Protein AF-A0A3R9FEQ8-F1 (afdb_monomer_lite)

pLDDT: mean 72.74, std 15.46, range [42.47, 96.69]

InterPro domains:
  IPR008160 Collagen triple helix repeat [PF01391] (125-167)

Foldseek 3Di:
DDPDDPPPPDDVPPDDDPPVVVVVVVVVVVVVVVVVVVVVVVVVVVCVVCVVVVVVVVVVVVVVVVVVCVVCVVVVHHPPPPDFPAFDAFAAFAAWAAFAAWAAWAAWAAWDFDDDDDDPVRGDTGHTGGIGGTGGTDGTDHTDGTDGTDGGDDTDDDDDDDDDDDDKDFPDWAWDADPVRFIWIWTQIPVRDIDTDPDGPDCVRPDPDDDDDDDDDDDDDDDDDDDDDDD

Sequence (231 aa):
MTGEIERGIVKPAAKEAREPRTQWLVYLGVTLVLGGLVWLAVIAFSQSGEIAALREDSRDGQGAIAQLAEQVRQLGGTPVVQPAPAGATGATGATGVPGLPGRDGKDGAPGQTPPCLTTPQQCVGADGKPGQNGTPGTPGTAGTPGVAGTPGKDGAPGTPGSDGKDGVSVTRQYFDRDDAGACHTYNDFSDGRTRVDQGAAGDAACPPSSPPPTETTPAVLPSALTNRRRE

Secondary structure (DSSP, 8-state):
----SSSSS---TTS----HHHHHHHHHHHHHHHHHHHHHHHHHHHHTTSTTHHHHHHHHHHHHHHHHHHHHHHTT--------PPPPPPPPPPPPPPPPPPPPPPPPBPPBPPP--S-GGG--PBPPBPPPPPPPPPPPPPPPPPPPPPPPPPPPPPPPPPPPPPPPPEEEEEEEE-TTS-EEEEEEETTS-EEEEEEE--TTTS---PPPPPP-PPPPPPPPP------

Organism: NCBI:txid2267691

Radius of gyration: 59.36 Å; chains: 1; bounding box: 162×48×191 Å

Structure (mmCIF, N/CA/C/O backbone):
data_AF-A0A3R9FEQ8-F1
#
_entry.id   AF-A0A3R9FEQ8-F1
#
loop_
_atom_site.group_PDB
_atom_site.id
_atom_site.type_symbol
_atom_site.label_atom_id
_atom_site.label_alt_id
_atom_site.label_comp_id
_atom_site.label_asym_id
_atom_site.label_entity_id
_atom_site.label_seq_id
_atom_site.pdbx_PDB_ins_code
_atom_site.Cartn_x
_atom_site.Cartn_y
_atom_site.Cartn_z
_atom_site.occupancy
_atom_site.B_iso_or_equiv
_atom_site.auth_seq_id
_atom_site.auth_comp_id
_atom_site.auth_asym_id
_atom_site.auth_atom_id
_atom_site.pdbx_PDB_model_num
ATOM 1 N N . MET A 1 1 ? 84.536 21.791 -34.095 1.00 46.47 1 MET A N 1
ATOM 2 C CA . MET A 1 1 ? 84.238 23.029 -33.343 1.00 46.47 1 MET A CA 1
ATOM 3 C C . MET A 1 1 ? 82.984 23.605 -33.979 1.00 46.47 1 MET A C 1
ATOM 5 O O . MET A 1 1 ? 83.032 23.862 -35.166 1.00 46.47 1 MET A O 1
ATOM 9 N N . THR A 1 2 ? 81.813 23.710 -33.372 1.00 47.72 2 THR A N 1
ATOM 10 C CA . THR A 1 2 ? 81.399 23.638 -31.967 1.00 47.72 2 THR A CA 1
ATOM 11 C C . THR A 1 2 ? 79.869 23.594 -32.025 1.00 47.72 2 THR A C 1
ATOM 13 O O . THR A 1 2 ? 79.239 24.582 -32.391 1.00 47.72 2 THR A O 1
ATOM 16 N N . GLY A 1 3 ? 79.279 22.431 -31.743 1.00 52.09 3 GLY A N 1
ATOM 17 C CA . GLY A 1 3 ? 77.845 22.305 -31.498 1.00 52.09 3 GLY A CA 1
ATOM 18 C C . GLY A 1 3 ? 77.563 22.787 -30.082 1.00 52.09 3 GLY A C 1
ATOM 19 O O . GLY A 1 3 ? 77.669 22.013 -29.140 1.00 52.09 3 GLY A O 1
ATOM 20 N N . GLU A 1 4 ? 77.300 24.081 -29.925 1.00 57.59 4 GLU A N 1
ATOM 21 C CA . GLU A 1 4 ? 77.112 24.699 -28.608 1.00 57.59 4 GLU A CA 1
ATOM 22 C C . GLU A 1 4 ? 76.194 25.933 -28.683 1.00 57.59 4 GLU A C 1
ATOM 24 O O . GLU A 1 4 ? 76.470 26.947 -28.057 1.00 57.59 4 GLU A O 1
ATOM 29 N N . ILE A 1 5 ? 75.111 25.892 -29.473 1.00 56.72 5 ILE A N 1
ATOM 30 C CA . ILE A 1 5 ? 74.106 26.984 -29.488 1.00 56.72 5 ILE A CA 1
ATOM 31 C C . ILE A 1 5 ? 72.666 26.464 -29.284 1.00 56.72 5 ILE A C 1
ATOM 33 O O . ILE A 1 5 ? 71.702 27.153 -29.576 1.00 56.72 5 ILE A O 1
ATOM 37 N N . GLU A 1 6 ? 72.478 25.270 -28.709 1.00 53.25 6 GLU A N 1
ATOM 38 C CA . GLU A 1 6 ? 71.123 24.750 -28.411 1.00 53.25 6 GLU A CA 1
ATOM 39 C C . GLU A 1 6 ? 70.938 24.182 -26.994 1.00 53.25 6 GLU A C 1
ATOM 41 O O . GLU A 1 6 ? 69.979 23.470 -26.719 1.00 53.25 6 GLU A O 1
ATOM 46 N N . ARG A 1 7 ? 71.800 24.534 -26.030 1.00 56.16 7 ARG A N 1
ATOM 47 C CA . ARG A 1 7 ? 71.595 24.154 -24.612 1.00 56.16 7 ARG A CA 1
ATOM 48 C C . ARG A 1 7 ? 71.021 25.266 -23.724 1.00 56.16 7 ARG A C 1
ATOM 50 O O . ARG A 1 7 ? 71.025 25.139 -22.506 1.00 56.16 7 ARG A O 1
ATOM 57 N N . GLY A 1 8 ? 70.491 26.337 -24.321 1.00 53.53 8 GLY A N 1
ATOM 58 C CA . GLY A 1 8 ? 69.936 27.492 -23.599 1.00 53.53 8 GLY A CA 1
ATOM 59 C C . GLY A 1 8 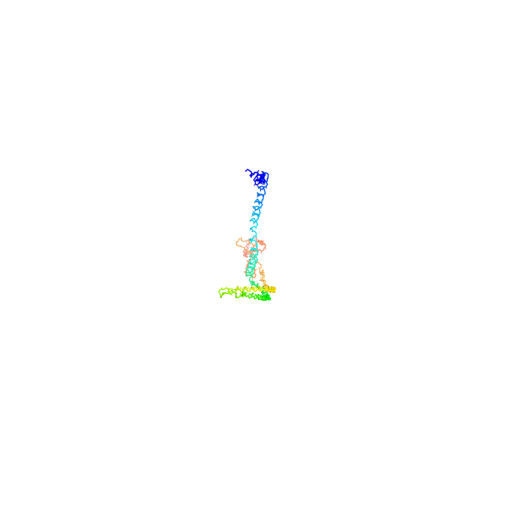? 68.413 27.514 -23.395 1.00 53.53 8 GLY A C 1
ATOM 60 O O . GLY A 1 8 ? 67.930 28.378 -22.668 1.00 53.53 8 GLY A O 1
ATOM 61 N N . ILE A 1 9 ? 67.636 26.611 -24.011 1.00 57.31 9 ILE A N 1
ATOM 62 C CA . ILE A 1 9 ? 66.158 26.725 -24.061 1.00 57.31 9 ILE A CA 1
ATOM 63 C C . ILE A 1 9 ? 65.450 25.439 -23.612 1.00 57.31 9 ILE A C 1
ATOM 65 O O . ILE A 1 9 ? 64.381 25.096 -24.097 1.00 57.31 9 ILE A O 1
ATOM 69 N N . VAL A 1 10 ? 66.004 24.717 -22.641 1.00 53.94 10 VAL A N 1
ATOM 70 C CA . VAL A 1 10 ? 65.193 23.762 -21.874 1.00 53.94 10 VAL A CA 1
ATOM 71 C C . VAL A 1 10 ? 65.525 23.927 -20.401 1.00 53.94 10 VAL A C 1
ATOM 73 O O . VAL A 1 10 ? 66.245 23.144 -19.790 1.00 53.94 10 VAL A O 1
ATOM 76 N N . LYS A 1 11 ? 64.995 25.008 -19.823 1.00 51.12 11 LYS A N 1
ATOM 77 C CA . LYS A 1 11 ? 64.770 25.086 -18.379 1.00 51.12 11 LYS A CA 1
ATOM 78 C C . LYS A 1 11 ? 63.906 23.876 -17.992 1.00 51.12 11 LYS A C 1
ATOM 80 O O . LYS A 1 11 ? 62.807 23.763 -18.537 1.00 51.12 11 LYS A O 1
ATOM 85 N N . PRO A 1 12 ? 64.291 23.010 -17.040 1.00 51.94 12 PRO A N 1
ATOM 86 C CA . PRO A 1 12 ? 63.328 22.124 -16.405 1.00 51.94 12 PRO A CA 1
ATOM 87 C C . PRO A 1 12 ? 62.484 22.955 -15.424 1.00 51.94 12 PRO A C 1
ATOM 89 O O . PRO A 1 12 ? 62.615 22.840 -14.212 1.00 51.94 12 PRO A O 1
ATOM 92 N N . ALA A 1 13 ? 61.613 23.823 -15.944 1.00 51.69 13 ALA A N 1
ATOM 93 C CA . ALA A 1 13 ? 60.668 24.620 -15.159 1.00 51.69 13 ALA A CA 1
ATOM 94 C C . ALA A 1 13 ? 59.429 23.790 -14.760 1.00 51.69 13 ALA A C 1
ATOM 96 O O . ALA A 1 13 ? 58.294 24.211 -14.956 1.00 51.69 13 ALA A O 1
ATOM 97 N N . ALA A 1 14 ? 59.643 22.576 -14.248 1.00 50.81 14 ALA A N 1
ATOM 98 C CA . ALA A 1 14 ? 58.568 21.688 -13.790 1.00 50.81 14 ALA A CA 1
ATOM 99 C C . ALA A 1 14 ? 58.863 21.038 -12.428 1.00 50.81 14 ALA A C 1
ATOM 101 O O . ALA A 1 14 ? 58.228 20.059 -12.037 1.00 50.81 14 ALA A O 1
ATOM 102 N N . LYS A 1 15 ? 59.829 21.578 -11.683 1.00 52.88 15 LYS A N 1
ATOM 103 C CA . LYS A 1 15 ? 60.003 21.328 -10.251 1.00 52.88 15 LYS A CA 1
ATOM 104 C C . LYS A 1 15 ? 60.252 22.685 -9.600 1.00 52.88 15 LYS A C 1
ATOM 106 O O . LYS A 1 15 ? 61.026 23.452 -10.142 1.00 52.88 15 LYS A O 1
ATOM 111 N N . GLU A 1 16 ? 59.594 22.942 -8.471 1.00 53.78 16 GLU A N 1
ATOM 112 C CA . GLU A 1 16 ? 59.666 24.172 -7.655 1.00 53.78 16 GLU A CA 1
ATOM 113 C C . GLU A 1 16 ? 58.667 25.289 -7.985 1.00 53.78 16 GLU A C 1
ATOM 115 O O . GLU A 1 16 ? 59.027 26.393 -8.363 1.00 53.78 16 GLU A O 1
ATOM 120 N N . ALA A 1 17 ? 57.387 25.022 -7.717 1.00 51.62 17 ALA A N 1
ATOM 121 C CA . ALA A 1 17 ? 56.483 26.029 -7.150 1.00 51.62 17 ALA A CA 1
ATOM 122 C C . ALA A 1 17 ? 55.291 25.348 -6.452 1.00 51.62 17 ALA A C 1
ATOM 124 O O . ALA A 1 17 ? 54.131 25.609 -6.755 1.00 51.62 17 ALA A O 1
ATOM 125 N N . ARG A 1 18 ? 55.554 24.426 -5.513 1.00 58.25 18 ARG A N 1
ATOM 126 C CA . ARG A 1 18 ? 54.560 24.149 -4.466 1.00 58.25 18 ARG A CA 1
ATOM 127 C C . ARG A 1 18 ?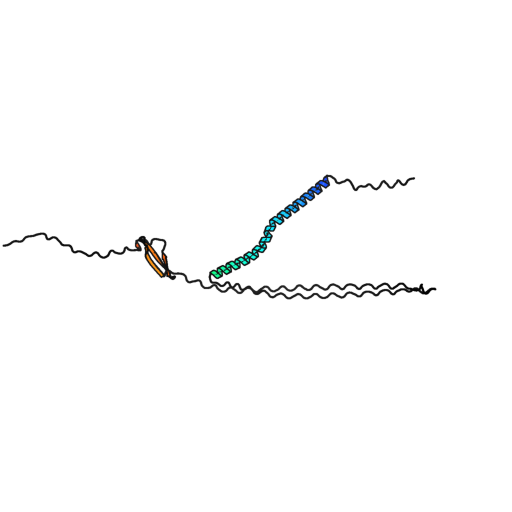 54.729 25.252 -3.435 1.00 58.25 18 ARG A C 1
ATOM 129 O O . ARG A 1 18 ? 55.533 25.115 -2.518 1.00 58.25 18 ARG A O 1
ATOM 136 N N . GLU A 1 19 ? 54.050 26.379 -3.635 1.00 65.69 19 GLU A N 1
ATOM 137 C CA . GLU A 1 19 ? 54.018 27.410 -2.603 1.00 65.69 19 GLU A CA 1
ATOM 138 C C . GLU A 1 19 ? 53.435 26.787 -1.320 1.00 65.69 19 GLU A C 1
ATOM 140 O O . GLU A 1 19 ? 52.411 26.095 -1.379 1.00 65.69 19 GLU A O 1
ATOM 145 N N . PRO A 1 20 ? 54.024 27.034 -0.136 1.00 68.81 20 PRO A N 1
ATOM 146 C CA . PRO A 1 20 ? 53.490 26.512 1.127 1.00 68.81 20 PRO A CA 1
ATOM 147 C C . PRO A 1 20 ? 52.035 26.957 1.370 1.00 68.81 20 PRO A C 1
ATOM 149 O O . PRO A 1 20 ? 51.280 26.295 2.080 1.00 68.81 20 PRO A O 1
ATOM 152 N N . ARG A 1 21 ? 51.617 28.050 0.718 1.00 72.31 21 ARG A N 1
ATOM 153 C CA . ARG A 1 21 ? 50.254 28.586 0.739 1.00 72.31 21 ARG A CA 1
ATOM 154 C C . ARG A 1 21 ? 49.254 27.686 0.012 1.00 72.31 21 ARG A C 1
ATOM 156 O O . ARG A 1 21 ? 48.181 27.429 0.548 1.00 72.31 21 ARG A O 1
ATOM 163 N N . THR A 1 22 ? 49.598 27.151 -1.160 1.00 71.56 22 THR A N 1
ATOM 164 C CA . THR A 1 22 ? 48.710 26.240 -1.904 1.00 71.56 22 THR A CA 1
ATOM 165 C C . THR A 1 22 ? 48.601 24.891 -1.209 1.00 71.56 22 THR A C 1
ATOM 167 O O . THR A 1 22 ? 47.521 24.312 -1.161 1.00 71.56 22 THR A O 1
ATOM 170 N N . GLN A 1 23 ? 49.690 24.406 -0.609 1.00 80.94 23 GLN A N 1
ATOM 171 C CA . GLN A 1 23 ? 49.674 23.140 0.121 1.00 80.94 23 GLN A CA 1
ATOM 172 C C . GLN A 1 23 ? 48.772 23.206 1.368 1.00 80.94 23 GLN A C 1
ATOM 174 O O . GLN A 1 23 ? 47.997 22.280 1.605 1.00 80.94 23 GLN A O 1
ATOM 179 N N . TRP A 1 24 ? 48.798 24.314 2.117 1.00 85.50 24 TRP A N 1
ATOM 180 C CA . TRP A 1 24 ? 47.884 24.521 3.246 1.00 85.50 24 TRP A CA 1
ATOM 181 C C . TRP A 1 24 ? 46.417 24.639 2.807 1.00 85.50 24 TRP A C 1
ATOM 183 O O . TRP A 1 24 ? 45.553 24.018 3.421 1.00 85.50 24 TRP A O 1
ATOM 193 N N . LEU A 1 25 ? 46.134 25.351 1.708 1.00 89.00 25 LEU A N 1
ATOM 194 C CA . LEU A 1 25 ? 44.776 25.452 1.153 1.00 89.00 25 LEU A CA 1
ATOM 195 C C . LEU A 1 25 ? 44.228 24.097 0.687 1.00 89.00 25 LEU A C 1
ATOM 197 O O . LEU A 1 25 ? 43.056 23.802 0.907 1.00 89.00 25 LEU A O 1
ATOM 201 N N . VAL A 1 26 ? 45.072 23.251 0.088 1.00 90.12 26 VAL A N 1
ATOM 202 C CA . VAL A 1 26 ? 44.681 21.890 -0.306 1.00 90.12 26 VAL A CA 1
ATOM 203 C C . VAL A 1 26 ? 44.382 21.035 0.924 1.00 90.12 26 VAL A C 1
ATOM 205 O O . VAL A 1 26 ? 43.359 20.357 0.943 1.00 90.12 26 VAL A O 1
ATOM 208 N N . TYR A 1 27 ? 45.209 21.094 1.974 1.00 92.06 27 TYR A N 1
ATOM 209 C CA . TYR A 1 27 ? 44.918 20.364 3.212 1.00 92.06 27 TYR A CA 1
ATOM 210 C C . TYR A 1 27 ? 43.639 20.854 3.889 1.00 92.06 27 TYR A C 1
ATOM 212 O O . TYR A 1 27 ? 42.840 20.024 4.307 1.00 92.06 27 TYR A O 1
ATOM 220 N N . LEU A 1 28 ? 43.409 22.167 3.941 1.00 93.94 28 LEU A N 1
ATOM 221 C CA . LEU A 1 28 ? 42.177 22.746 4.476 1.00 93.94 28 LEU A CA 1
ATOM 222 C C . LEU A 1 28 ? 40.944 22.317 3.663 1.00 93.94 28 LEU A C 1
ATOM 224 O O . LEU A 1 28 ? 39.912 21.970 4.230 1.00 93.94 28 LEU A O 1
ATOM 228 N N . GLY A 1 29 ? 41.051 22.282 2.333 1.00 94.81 29 GLY A N 1
ATOM 229 C CA . GLY A 1 29 ? 39.981 21.776 1.473 1.00 94.81 29 GLY A CA 1
ATOM 230 C C . GLY A 1 29 ? 39.681 20.296 1.728 1.00 94.81 29 GLY A C 1
ATOM 231 O O . GLY A 1 29 ? 38.524 19.917 1.892 1.00 94.81 29 GLY A O 1
ATOM 232 N N . VAL A 1 30 ? 40.719 19.460 1.825 1.00 95.44 30 VAL A N 1
ATOM 233 C CA . VAL A 1 30 ? 40.570 18.018 2.081 1.00 95.44 30 VAL A CA 1
ATOM 234 C C . VAL A 1 30 ? 39.965 17.753 3.461 1.00 95.44 30 VAL A C 1
ATOM 236 O O . VAL A 1 30 ? 39.078 16.909 3.574 1.00 95.44 30 VAL A O 1
ATOM 239 N N . THR A 1 31 ? 40.379 18.474 4.507 1.00 94.69 31 THR A N 1
ATOM 240 C CA . THR A 1 31 ? 39.819 18.284 5.855 1.00 94.69 31 THR A CA 1
ATOM 241 C C . THR A 1 31 ? 38.357 18.715 5.943 1.00 94.69 31 THR A C 1
ATOM 243 O O . THR A 1 31 ? 37.575 18.024 6.594 1.00 94.69 31 THR A O 1
ATOM 246 N N . LEU A 1 32 ? 37.954 19.785 5.248 1.00 96.69 32 LEU A N 1
ATOM 247 C CA . LEU A 1 32 ? 36.549 20.199 5.167 1.00 96.69 32 LEU A CA 1
ATOM 248 C C . LEU A 1 32 ? 35.684 19.169 4.430 1.00 96.69 32 LEU A C 1
ATOM 250 O O . LEU A 1 32 ? 34.593 18.848 4.896 1.00 96.69 32 LEU A O 1
ATOM 254 N N . VAL A 1 33 ? 36.177 18.608 3.321 1.00 96.69 33 VAL A N 1
ATOM 255 C CA . VAL A 1 33 ? 35.461 17.558 2.575 1.00 96.69 33 VAL A CA 1
ATOM 256 C C . VAL A 1 33 ? 35.316 16.293 3.419 1.00 96.69 33 VAL A C 1
ATOM 258 O O . VAL A 1 33 ? 34.218 15.751 3.521 1.00 96.69 33 VAL A O 1
ATOM 261 N N . LEU A 1 34 ? 36.392 15.840 4.069 1.00 96.38 34 LEU A N 1
ATOM 262 C CA . LEU A 1 34 ? 36.345 14.659 4.933 1.00 96.38 34 LEU A CA 1
ATOM 263 C C . LEU A 1 34 ? 35.437 14.882 6.149 1.00 96.38 34 LEU A C 1
ATOM 265 O O . LEU A 1 34 ? 34.629 14.013 6.466 1.00 96.38 34 LEU A O 1
ATOM 269 N N . GLY A 1 35 ? 35.506 16.053 6.787 1.00 96.62 35 GLY A N 1
ATOM 270 C CA . GLY A 1 35 ? 34.609 16.421 7.884 1.00 96.62 35 GLY A CA 1
ATOM 271 C C . GLY A 1 35 ? 33.140 16.455 7.455 1.00 96.62 35 GLY A C 1
ATOM 272 O O . GLY A 1 35 ? 32.287 15.915 8.155 1.00 96.62 35 GLY A O 1
ATOM 273 N N . GLY A 1 36 ? 32.848 17.010 6.275 1.00 96.12 36 GLY A N 1
ATOM 274 C CA . GLY A 1 36 ? 31.505 17.024 5.693 1.00 96.12 36 GLY A CA 1
ATOM 275 C C . GLY A 1 36 ? 30.975 15.625 5.376 1.00 96.12 36 GLY A C 1
ATOM 276 O O . GLY A 1 36 ? 29.832 15.320 5.702 1.00 96.12 36 GLY A O 1
ATOM 277 N N . LEU A 1 37 ? 31.806 14.742 4.811 1.00 95.38 37 LEU A N 1
ATOM 278 C CA . LEU A 1 37 ? 31.430 13.349 4.541 1.00 95.38 37 LEU A CA 1
ATOM 279 C C . LEU A 1 37 ? 31.166 12.562 5.829 1.00 95.38 37 LEU A C 1
ATOM 281 O O . LEU A 1 37 ? 30.197 11.810 5.892 1.00 95.38 37 LEU A O 1
ATOM 285 N N . VAL A 1 38 ? 31.983 12.761 6.868 1.00 94.81 38 VAL A N 1
ATOM 286 C CA . VAL A 1 38 ? 31.762 12.145 8.185 1.00 94.81 38 VAL A CA 1
ATOM 287 C C . VAL A 1 38 ? 30.475 12.674 8.819 1.00 94.81 38 VAL A C 1
ATOM 289 O O . VAL A 1 38 ? 29.685 11.886 9.327 1.00 94.81 38 VAL A O 1
ATOM 292 N N . TRP A 1 39 ? 30.212 13.979 8.748 1.00 92.50 39 TRP A N 1
ATOM 293 C CA . TRP A 1 39 ? 28.976 14.571 9.268 1.00 92.50 39 TRP A CA 1
ATOM 294 C C . TRP A 1 39 ? 27.730 14.072 8.523 1.00 92.50 39 TRP A C 1
ATOM 296 O O . TRP A 1 39 ? 26.748 13.693 9.158 1.00 92.50 39 TRP A O 1
ATOM 306 N N . LEU A 1 40 ? 27.789 13.969 7.190 1.00 90.75 40 LEU A N 1
ATOM 307 C CA . LEU A 1 40 ? 26.725 13.363 6.385 1.00 90.75 40 LEU A CA 1
ATOM 308 C C . LEU A 1 40 ? 26.525 11.881 6.718 1.00 90.75 40 LEU A C 1
ATOM 310 O O . LEU A 1 40 ? 25.386 11.433 6.789 1.00 90.75 40 LEU A O 1
ATOM 314 N N . ALA A 1 41 ? 27.600 11.129 6.967 1.00 87.69 41 ALA A N 1
ATOM 315 C CA . ALA A 1 41 ? 27.507 9.735 7.394 1.00 87.69 41 ALA A CA 1
ATOM 316 C C . ALA A 1 41 ? 26.872 9.605 8.788 1.00 87.69 41 ALA A C 1
ATOM 318 O O . ALA A 1 41 ? 26.052 8.715 8.998 1.00 87.69 41 ALA A O 1
ATOM 319 N N . VAL A 1 42 ? 27.187 10.512 9.719 1.00 88.94 42 VAL A N 1
ATOM 320 C CA . VAL A 1 42 ? 26.545 10.577 11.042 1.00 88.94 42 VAL A CA 1
ATOM 321 C C . VAL A 1 42 ? 25.060 10.913 10.911 1.00 88.94 42 VAL A C 1
ATOM 323 O O . VAL A 1 42 ? 24.247 10.253 11.550 1.00 88.94 42 VAL A O 1
ATOM 326 N N . ILE A 1 43 ? 24.681 11.867 10.052 1.00 85.50 43 ILE A N 1
ATOM 327 C CA . ILE A 1 43 ? 23.266 12.169 9.781 1.00 85.50 43 ILE A CA 1
ATOM 328 C C . ILE A 1 43 ? 22.566 10.961 9.163 1.00 85.50 43 ILE A C 1
ATOM 330 O O . ILE A 1 43 ? 21.523 10.549 9.664 1.00 85.50 43 ILE A O 1
ATOM 334 N N . ALA A 1 44 ? 23.151 10.350 8.133 1.00 80.69 44 ALA A N 1
ATOM 335 C CA . ALA A 1 44 ? 22.585 9.179 7.475 1.00 80.69 44 ALA A CA 1
ATOM 336 C C . ALA A 1 44 ? 22.425 7.994 8.442 1.00 80.69 44 ALA A C 1
ATOM 338 O O . ALA A 1 44 ? 21.407 7.310 8.414 1.00 80.69 44 ALA A O 1
ATOM 339 N N . PHE A 1 45 ? 23.387 7.780 9.343 1.00 80.12 45 PHE A N 1
ATOM 340 C CA . PHE A 1 45 ? 23.292 6.760 10.386 1.00 80.12 45 PHE A CA 1
ATOM 341 C C . PHE A 1 45 ? 22.252 7.130 11.454 1.00 80.12 45 PHE A C 1
ATOM 343 O O . PHE A 1 45 ? 21.481 6.274 11.877 1.00 80.12 45 PHE A O 1
ATOM 350 N N . SER A 1 46 ? 22.145 8.404 11.836 1.00 74.31 46 SER A N 1
ATOM 351 C CA . SER A 1 46 ? 21.119 8.869 12.780 1.00 74.31 46 SER A CA 1
ATOM 352 C C . SER A 1 46 ? 19.695 8.752 12.219 1.00 74.31 46 SER A C 1
ATOM 354 O O . SER A 1 46 ? 18.775 8.436 12.964 1.00 74.31 46 SER A O 1
ATOM 356 N N . GLN A 1 47 ? 19.521 8.914 10.901 1.00 62.09 47 GLN A N 1
ATOM 357 C CA . GLN A 1 47 ? 18.243 8.713 10.208 1.00 62.09 47 GLN A CA 1
ATOM 358 C C . GLN A 1 47 ? 18.001 7.261 9.780 1.00 62.09 47 GLN A C 1
ATOM 360 O O . GLN A 1 47 ? 16.880 6.893 9.439 1.00 62.09 47 GLN A O 1
ATOM 365 N N . SER A 1 48 ? 19.011 6.387 9.851 1.00 59.34 48 SER A N 1
ATOM 366 C CA . SER A 1 48 ? 18.831 4.955 9.579 1.00 59.34 48 SER A CA 1
ATOM 367 C C . SER A 1 48 ? 17.939 4.241 10.609 1.00 59.34 48 SER A C 1
ATOM 369 O O . SER A 1 48 ? 17.514 3.112 10.367 1.00 59.34 48 SER A O 1
ATOM 371 N N . GLY A 1 49 ? 17.565 4.924 11.701 1.00 58.69 49 GLY A N 1
ATOM 372 C CA . GLY A 1 49 ? 16.481 4.513 12.595 1.00 58.69 49 GLY A CA 1
ATOM 373 C C . GLY A 1 49 ? 15.071 4.615 11.988 1.00 58.69 49 GLY A C 1
ATOM 374 O O . GLY A 1 49 ? 14.164 3.952 12.479 1.00 58.69 49 GLY A O 1
ATOM 375 N N . GLU A 1 50 ? 14.869 5.370 10.901 1.00 57.53 50 GLU A N 1
ATOM 376 C CA . GLU A 1 50 ? 13.538 5.602 10.306 1.00 57.53 50 GLU A CA 1
ATOM 377 C C . GLU A 1 50 ? 13.192 4.658 9.141 1.00 57.53 50 GLU A C 1
ATOM 379 O O . GLU A 1 50 ? 12.036 4.578 8.730 1.00 57.53 50 GLU A O 1
ATOM 384 N N . ILE A 1 51 ? 14.135 3.846 8.645 1.00 50.72 51 ILE A N 1
ATOM 385 C CA . ILE A 1 51 ? 13.831 2.819 7.622 1.00 50.72 51 ILE A CA 1
ATOM 386 C C . ILE A 1 51 ? 13.138 1.586 8.255 1.00 50.72 51 ILE A C 1
ATOM 388 O O . ILE A 1 51 ? 12.585 0.740 7.549 1.00 50.72 51 ILE A O 1
ATOM 392 N N . ALA A 1 52 ? 13.087 1.502 9.590 1.00 53.31 52 ALA A N 1
ATOM 393 C CA . ALA A 1 52 ? 12.220 0.566 10.311 1.00 53.31 52 ALA A CA 1
ATOM 394 C C . ALA A 1 52 ? 10.746 1.029 10.339 1.00 53.31 52 ALA A C 1
ATOM 396 O O . ALA A 1 52 ? 9.844 0.198 10.234 1.00 53.31 52 ALA A O 1
ATOM 397 N N . ALA A 1 53 ? 10.494 2.343 10.347 1.00 53.69 53 ALA A N 1
ATOM 398 C CA . ALA A 1 53 ? 9.162 2.909 10.577 1.00 53.69 53 ALA A CA 1
ATOM 399 C C . ALA A 1 53 ? 8.159 2.666 9.428 1.00 53.69 53 ALA A C 1
ATOM 401 O O . ALA A 1 53 ? 6.956 2.614 9.661 1.00 53.69 53 ALA A O 1
ATOM 402 N N . LEU A 1 54 ? 8.622 2.435 8.192 1.00 52.09 54 LEU A N 1
ATOM 403 C CA . LEU A 1 54 ? 7.730 2.129 7.058 1.00 52.09 54 LEU A CA 1
ATOM 404 C C . LEU A 1 54 ? 7.332 0.642 6.957 1.00 52.09 54 LEU A C 1
ATOM 406 O O . LEU A 1 54 ? 6.377 0.310 6.258 1.00 52.09 54 LEU A O 1
ATOM 410 N N . ARG A 1 55 ? 8.043 -0.272 7.637 1.00 54.50 55 ARG A N 1
ATOM 411 C CA . ARG A 1 55 ? 7.606 -1.677 7.797 1.00 54.50 55 ARG A CA 1
ATOM 412 C C . ARG A 1 55 ? 6.734 -1.875 9.037 1.00 54.50 55 ARG A C 1
ATOM 414 O O . ARG A 1 55 ? 6.023 -2.879 9.099 1.00 54.50 55 ARG A O 1
ATOM 421 N N . GLU A 1 56 ? 6.795 -0.942 9.983 1.00 51.19 56 GLU A N 1
ATOM 422 C CA . GLU A 1 56 ? 5.954 -0.909 11.181 1.00 51.19 56 GLU A CA 1
ATOM 423 C C . GLU A 1 56 ? 4.496 -0.579 10.817 1.00 51.19 56 GLU A C 1
ATOM 425 O O . GLU A 1 56 ? 3.609 -1.356 11.151 1.00 51.19 56 GLU A O 1
ATOM 430 N N . ASP A 1 57 ? 4.247 0.453 10.000 1.00 50.19 57 ASP A N 1
ATOM 431 C CA . ASP A 1 57 ? 2.880 0.909 9.672 1.00 50.19 57 ASP A CA 1
ATOM 432 C C . ASP A 1 57 ? 2.006 -0.181 9.005 1.00 50.19 57 ASP A C 1
ATOM 434 O O . ASP A 1 57 ? 0.829 -0.360 9.324 1.00 50.19 57 ASP A O 1
ATOM 438 N N . SER A 1 58 ? 2.595 -1.025 8.146 1.00 51.06 58 SER A N 1
ATOM 439 C CA . SER A 1 58 ? 1.873 -2.169 7.555 1.00 51.06 58 SER A CA 1
ATOM 440 C C . SER A 1 58 ? 1.662 -3.350 8.516 1.00 51.06 58 SER A C 1
ATOM 442 O O . SER A 1 58 ? 0.741 -4.140 8.304 1.00 51.06 58 SER A O 1
ATOM 444 N N . ARG A 1 59 ? 2.485 -3.499 9.563 1.00 54.72 59 ARG A N 1
ATOM 445 C CA . ARG A 1 59 ? 2.286 -4.518 10.612 1.00 54.72 59 ARG A CA 1
ATOM 446 C C . ARG A 1 59 ? 1.285 -4.051 11.664 1.00 54.72 59 ARG A C 1
ATOM 448 O O . ARG A 1 59 ? 0.466 -4.862 12.094 1.00 54.72 59 ARG A O 1
ATOM 455 N N . ASP A 1 60 ? 1.287 -2.765 11.992 1.00 57.72 60 ASP A N 1
ATOM 456 C CA . ASP A 1 60 ? 0.337 -2.156 12.923 1.00 57.72 60 ASP A CA 1
ATOM 457 C C . ASP A 1 60 ? -1.081 -2.133 12.337 1.00 57.72 60 ASP A C 1
ATOM 459 O O . ASP A 1 60 ? -2.040 -2.493 13.024 1.00 57.72 60 ASP A O 1
ATOM 463 N N . GLY A 1 61 ? -1.221 -1.864 11.032 1.00 59.16 61 GLY A N 1
ATOM 464 C CA . GLY A 1 61 ? -2.506 -1.977 10.334 1.00 59.16 61 GLY A CA 1
ATOM 465 C C . GLY A 1 61 ? -3.092 -3.398 10.350 1.00 59.16 61 GLY A C 1
ATOM 466 O O . GLY A 1 61 ? -4.295 -3.575 10.545 1.00 59.16 61 GLY A O 1
ATOM 467 N N . GLN A 1 62 ? -2.257 -4.435 10.206 1.00 59.09 62 GLN A N 1
ATOM 468 C CA . GLN A 1 62 ? -2.705 -5.835 10.285 1.00 59.09 62 GLN A CA 1
ATOM 469 C C . GLN A 1 62 ? -2.973 -6.286 11.731 1.00 59.09 62 GLN A C 1
ATOM 471 O O . GLN A 1 62 ? -3.911 -7.052 11.971 1.00 59.09 62 GLN A O 1
ATOM 476 N N . GLY A 1 63 ? -2.198 -5.784 12.698 1.00 65.94 63 GLY A N 1
ATOM 477 C CA . GLY A 1 63 ? -2.382 -6.047 14.125 1.00 65.94 63 GLY A CA 1
ATOM 478 C C . GLY A 1 63 ? -3.681 -5.456 14.676 1.00 65.94 63 GLY A C 1
ATOM 479 O O . GLY A 1 63 ? -4.401 -6.141 15.402 1.00 65.94 63 GLY A O 1
ATOM 480 N N . ALA A 1 64 ? -4.036 -4.233 14.273 1.00 65.94 64 ALA A N 1
ATOM 481 C CA . ALA A 1 64 ? -5.273 -3.572 14.692 1.00 65.94 64 ALA A CA 1
ATOM 482 C C . ALA A 1 64 ? -6.530 -4.301 14.184 1.00 65.94 64 ALA A C 1
ATOM 484 O O . ALA A 1 64 ? -7.489 -4.485 14.935 1.00 65.94 64 ALA A O 1
ATOM 485 N N . ILE A 1 65 ? -6.509 -4.794 12.939 1.00 67.25 65 ILE A N 1
ATOM 486 C CA . ILE A 1 65 ? -7.606 -5.603 12.382 1.00 67.25 65 ILE A CA 1
ATOM 487 C C . ILE A 1 65 ? -7.724 -6.937 13.130 1.00 67.25 65 ILE A C 1
ATOM 489 O O . ILE A 1 65 ? -8.836 -7.382 13.415 1.00 67.25 65 ILE A O 1
ATOM 493 N N . ALA A 1 66 ? -6.599 -7.565 13.488 1.00 67.38 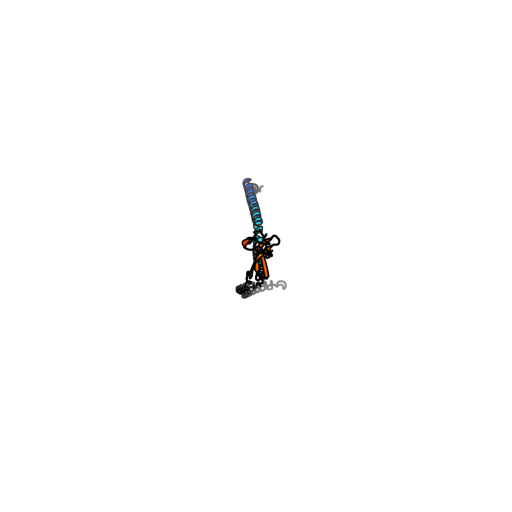66 ALA A N 1
ATOM 494 C CA . ALA A 1 66 ? -6.594 -8.816 14.245 1.00 67.38 66 ALA A CA 1
ATOM 495 C C . ALA A 1 66 ? -7.119 -8.637 15.681 1.00 67.38 66 ALA A C 1
ATOM 497 O O . ALA A 1 66 ? -7.915 -9.453 16.145 1.00 67.38 66 ALA A O 1
ATOM 498 N N . GLN A 1 67 ? -6.731 -7.556 16.364 1.00 72.50 67 GLN A N 1
ATOM 499 C CA . GLN A 1 67 ? -7.230 -7.233 17.705 1.00 72.50 67 GLN A CA 1
ATOM 500 C C . GLN A 1 67 ? -8.729 -6.922 17.692 1.00 72.50 67 GLN A C 1
ATOM 502 O O . GLN A 1 67 ? -9.467 -7.429 18.536 1.00 72.50 67 GLN A O 1
ATOM 507 N N . LEU A 1 68 ? -9.199 -6.161 16.700 1.00 73.12 68 LEU A N 1
ATOM 508 C CA . LEU A 1 68 ? -10.621 -5.867 16.540 1.00 73.12 68 LEU A CA 1
ATOM 509 C C . LEU A 1 68 ? -11.425 -7.130 16.198 1.00 73.12 68 LEU A C 1
ATOM 511 O O . LEU A 1 68 ? -12.499 -7.349 16.755 1.00 73.12 68 LEU A O 1
ATOM 515 N N . ALA A 1 69 ? -10.899 -7.998 15.330 1.00 68.19 69 ALA A N 1
ATOM 516 C CA . ALA A 1 69 ? -11.531 -9.274 15.003 1.00 68.19 69 ALA A CA 1
ATOM 517 C C . ALA A 1 69 ? -11.655 -10.189 16.236 1.00 68.19 69 ALA A C 1
ATOM 519 O O . ALA A 1 69 ? -12.686 -10.839 16.417 1.00 68.19 69 ALA A O 1
ATOM 520 N N . GLU A 1 70 ? -10.643 -10.219 17.105 1.00 73.19 70 GLU A N 1
ATOM 521 C CA . GLU A 1 70 ? -10.687 -10.995 18.348 1.00 73.19 70 GLU A CA 1
ATOM 522 C C . GLU A 1 70 ? -11.672 -10.401 19.363 1.00 73.19 70 GLU A C 1
ATOM 524 O O . GLU A 1 70 ? -12.462 -11.122 19.972 1.00 73.19 70 GLU A O 1
ATOM 529 N N . GLN A 1 71 ? -11.710 -9.075 19.485 1.00 71.62 71 GLN A N 1
ATOM 530 C CA . GLN A 1 71 ? -12.667 -8.385 20.348 1.00 71.62 71 GLN A CA 1
ATOM 531 C C . GLN A 1 71 ? -14.121 -8.639 19.910 1.00 71.62 71 GLN A C 1
ATOM 533 O O . GLN A 1 71 ? -14.987 -8.903 20.745 1.00 71.62 71 GLN A O 1
ATOM 538 N N . VAL A 1 72 ? -14.390 -8.633 18.599 1.00 69.94 72 VAL A N 1
ATOM 539 C CA . VAL A 1 72 ? -15.715 -8.953 18.039 1.00 69.94 72 VAL A CA 1
ATOM 540 C C . VAL A 1 72 ? -16.092 -10.414 18.307 1.00 69.94 72 VAL A C 1
ATOM 542 O O . VAL A 1 72 ? -17.242 -10.685 18.658 1.00 69.94 72 VAL A O 1
ATOM 545 N N . ARG A 1 73 ? -15.130 -11.346 18.235 1.00 73.62 73 ARG A N 1
ATOM 546 C CA . ARG A 1 73 ? -15.344 -12.756 18.610 1.00 73.62 73 ARG A CA 1
ATOM 547 C C . ARG A 1 73 ? -15.716 -12.926 20.080 1.00 73.62 73 ARG A C 1
ATOM 549 O O . ARG A 1 73 ? -16.630 -13.691 20.381 1.00 73.62 73 ARG A O 1
ATOM 556 N N . GLN A 1 74 ? -15.068 -12.196 20.989 1.00 77.81 74 GLN A N 1
ATOM 557 C CA . GLN A 1 74 ? -15.384 -12.241 22.426 1.00 77.81 74 GLN A CA 1
ATOM 558 C C . GLN A 1 74 ? -16.790 -11.717 22.749 1.00 77.81 74 GLN A C 1
ATOM 560 O O . GLN A 1 74 ? -17.416 -12.167 23.707 1.00 77.81 74 GLN A O 1
ATOM 565 N N . LEU A 1 75 ? -17.314 -10.809 21.925 1.00 77.38 75 LEU A N 1
ATOM 566 C CA . LEU A 1 75 ? -18.677 -10.286 22.033 1.00 77.38 75 LEU A CA 1
ATOM 567 C C . LEU A 1 75 ? -19.731 -11.187 21.358 1.00 77.38 75 LEU A C 1
ATOM 569 O O . LEU A 1 75 ? -20.911 -10.845 21.353 1.00 77.38 75 LEU A O 1
ATOM 573 N N . GLY A 1 76 ? -19.332 -12.346 20.818 1.00 68.19 76 GLY A N 1
ATOM 574 C CA . GLY A 1 76 ? -20.225 -13.288 20.134 1.00 68.19 76 GLY A CA 1
ATOM 575 C C . GLY A 1 76 ? -20.523 -12.932 18.674 1.00 68.19 76 GLY A C 1
ATOM 576 O O . GLY A 1 76 ? -21.346 -13.592 18.042 1.00 68.19 76 GLY A O 1
ATOM 577 N N . GLY A 1 77 ? -19.853 -11.917 18.121 1.00 69.12 77 GLY A N 1
ATOM 578 C CA . GLY A 1 77 ? -19.937 -11.557 16.710 1.00 69.12 77 GLY A CA 1
ATOM 579 C C . GLY A 1 77 ? -18.982 -12.390 15.853 1.00 69.12 77 GLY A C 1
ATOM 580 O O . GLY A 1 77 ? -17.887 -12.758 16.278 1.00 69.12 77 GLY A O 1
ATOM 581 N N . THR A 1 78 ? -19.363 -12.667 14.607 1.00 54.44 78 THR A N 1
ATOM 582 C CA . THR A 1 78 ? -18.426 -13.189 13.604 1.00 54.44 78 THR A CA 1
ATOM 583 C C . THR A 1 78 ? -17.919 -12.014 12.766 1.00 54.44 78 THR A C 1
ATOM 585 O O . THR A 1 78 ? -18.705 -11.402 12.045 1.00 54.44 78 THR A O 1
ATOM 588 N N . PRO A 1 79 ? -16.630 -11.632 12.860 1.00 51.78 79 PRO A N 1
ATOM 589 C CA . PRO A 1 79 ? -16.098 -10.562 12.028 1.00 51.78 79 PRO A CA 1
ATOM 590 C C . PRO A 1 79 ? -16.006 -11.061 10.582 1.00 51.78 79 PRO A C 1
ATOM 592 O O . PRO A 1 79 ? -15.073 -11.770 10.208 1.00 51.78 79 PRO A O 1
ATOM 595 N N . VAL A 1 80 ? -16.994 -10.705 9.761 1.00 57.53 80 VAL A N 1
ATOM 596 C CA . VAL A 1 80 ? -16.966 -10.944 8.315 1.00 57.53 80 VAL A CA 1
ATOM 597 C C . VAL A 1 80 ? -16.352 -9.718 7.652 1.00 57.53 80 VAL A C 1
ATOM 599 O O . VAL A 1 80 ? -17.047 -8.868 7.106 1.00 57.53 80 VAL A O 1
ATOM 602 N N . VAL A 1 81 ? -15.025 -9.609 7.694 1.00 58.38 81 VAL A N 1
ATOM 603 C CA . VAL A 1 81 ? -14.332 -8.781 6.703 1.00 58.38 81 VAL A CA 1
ATOM 604 C C . VAL A 1 81 ? -14.185 -9.666 5.479 1.00 58.38 81 VAL A C 1
ATOM 606 O O . VAL A 1 81 ? -13.237 -10.440 5.388 1.00 58.38 81 VAL A O 1
ATOM 609 N N . GLN A 1 82 ? -15.160 -9.634 4.569 1.00 57.75 82 GLN A N 1
ATOM 610 C CA . GLN A 1 82 ? -14.973 -10.258 3.264 1.00 57.75 82 GLN A CA 1
ATOM 611 C C . GLN A 1 82 ? -14.041 -9.336 2.470 1.00 57.75 82 GLN A C 1
ATOM 613 O O . GLN A 1 82 ? -14.440 -8.206 2.173 1.00 57.75 82 GLN A O 1
ATOM 618 N N . PRO A 1 83 ? -12.803 -9.757 2.147 1.00 59.38 83 PRO A N 1
ATOM 619 C CA . PRO A 1 83 ? -11.918 -8.925 1.356 1.00 59.38 83 PRO A CA 1
ATOM 620 C C . PRO A 1 83 ? -12.598 -8.610 0.026 1.00 59.38 83 PRO A C 1
ATOM 622 O O . PRO A 1 83 ? -13.137 -9.503 -0.637 1.00 59.38 83 PRO A O 1
ATOM 625 N N . ALA A 1 84 ? -12.588 -7.331 -0.338 1.00 62.28 84 ALA A N 1
ATOM 626 C CA . ALA A 1 84 ? -12.974 -6.867 -1.658 1.00 62.28 84 ALA A CA 1
ATOM 627 C C . ALA A 1 84 ? -12.320 -7.754 -2.733 1.00 62.28 84 ALA A C 1
ATOM 629 O O . ALA A 1 84 ? -11.104 -7.966 -2.683 1.00 62.28 84 ALA A O 1
ATOM 630 N N . PRO A 1 85 ? -13.081 -8.289 -3.704 1.00 70.62 85 PRO A N 1
ATOM 631 C CA . PRO A 1 85 ? -12.481 -9.021 -4.806 1.00 70.62 85 PRO A CA 1
ATOM 632 C C . PRO A 1 85 ? -11.470 -8.136 -5.522 1.00 70.62 85 PRO A C 1
ATOM 634 O O . PRO A 1 85 ? -11.774 -6.988 -5.863 1.00 70.62 85 PRO A O 1
ATOM 637 N N . ALA A 1 86 ? -10.272 -8.686 -5.729 1.00 74.75 86 ALA A N 1
ATOM 638 C CA . ALA A 1 86 ? -9.222 -8.020 -6.478 1.00 74.75 86 ALA A CA 1
ATOM 639 C C . ALA A 1 86 ? -9.769 -7.565 -7.838 1.00 74.75 86 ALA A C 1
ATOM 641 O O . ALA A 1 86 ? -10.544 -8.277 -8.482 1.00 74.75 86 ALA A O 1
ATOM 642 N N . GLY A 1 87 ? -9.382 -6.359 -8.250 1.00 73.81 87 GLY A N 1
ATOM 643 C CA . GLY A 1 87 ? -9.754 -5.842 -9.558 1.00 73.81 87 GLY A CA 1
ATOM 644 C C . GLY A 1 87 ? -9.165 -6.697 -10.680 1.00 73.81 87 GLY A C 1
ATOM 645 O O . GLY A 1 87 ? -8.176 -7.409 -10.486 1.00 73.81 87 GLY A O 1
ATOM 646 N N . ALA A 1 88 ? -9.787 -6.652 -11.858 1.00 80.19 88 ALA A N 1
ATOM 647 C CA . ALA A 1 88 ? -9.312 -7.421 -12.998 1.00 80.19 88 ALA A CA 1
ATOM 648 C C . ALA A 1 88 ? -7.890 -6.984 -13.383 1.00 80.19 88 ALA A C 1
ATOM 650 O O . ALA A 1 88 ? -7.588 -5.787 -13.453 1.00 80.19 88 ALA A O 1
ATOM 651 N N . THR A 1 89 ? -7.017 -7.958 -13.653 1.00 82.69 89 THR A N 1
ATOM 652 C CA . THR A 1 89 ? -5.688 -7.691 -14.207 1.00 82.69 89 THR A CA 1
ATOM 653 C C . THR A 1 89 ? -5.837 -6.950 -15.531 1.00 82.69 89 THR A C 1
ATOM 655 O O . THR A 1 89 ? -6.645 -7.331 -16.378 1.00 82.69 89 THR A O 1
ATOM 658 N N . GLY A 1 90 ? -5.070 -5.875 -15.701 1.00 81.50 90 GLY A N 1
ATOM 659 C CA . GLY A 1 90 ? -5.107 -5.090 -16.925 1.00 81.50 90 GLY A CA 1
ATOM 660 C C . GLY A 1 90 ? -4.572 -5.873 -18.124 1.00 81.50 90 GLY A C 1
ATOM 661 O O . GLY A 1 90 ? -3.789 -6.815 -17.978 1.00 81.50 90 GLY A O 1
ATOM 662 N N . ALA A 1 91 ? -5.021 -5.502 -19.322 1.00 85.69 91 ALA A N 1
ATOM 663 C CA . ALA A 1 91 ? -4.627 -6.188 -20.546 1.00 85.69 91 ALA A CA 1
ATOM 664 C C . ALA A 1 91 ? -3.121 -6.031 -20.817 1.00 85.69 91 ALA A C 1
ATOM 666 O O . ALA A 1 91 ? -2.554 -4.944 -20.664 1.00 85.69 91 ALA A O 1
ATOM 667 N N . THR A 1 92 ? -2.482 -7.116 -21.263 1.00 86.56 92 THR A N 1
ATOM 668 C CA . THR A 1 92 ? -1.093 -7.090 -21.733 1.00 86.56 92 THR A CA 1
ATOM 669 C C . THR A 1 92 ? -0.956 -6.121 -22.905 1.00 86.56 92 THR A C 1
ATOM 671 O O . THR A 1 92 ? -1.806 -6.085 -23.794 1.00 86.56 92 THR A O 1
ATOM 674 N N . GLY A 1 93 ? 0.113 -5.326 -22.900 1.00 85.31 93 GLY A N 1
ATOM 675 C CA . GLY A 1 93 ? 0.393 -4.387 -23.982 1.00 85.31 93 GLY A CA 1
ATOM 676 C C . GLY A 1 93 ? 0.725 -5.101 -25.293 1.00 85.31 93 GLY A C 1
ATOM 677 O O . GLY A 1 93 ? 1.115 -6.270 -25.300 1.00 85.31 93 GLY A O 1
ATOM 678 N N . ALA A 1 94 ? 0.564 -4.400 -26.414 1.00 88.19 94 ALA A N 1
ATOM 679 C CA . ALA A 1 94 ? 0.852 -4.962 -27.724 1.00 88.19 94 ALA A CA 1
ATOM 680 C C . ALA A 1 94 ? 2.356 -5.236 -27.879 1.00 88.19 94 ALA A C 1
ATOM 682 O O . ALA A 1 94 ? 3.199 -4.421 -27.493 1.00 88.19 94 ALA A O 1
ATOM 683 N N . THR A 1 95 ? 2.694 -6.381 -28.473 1.00 88.19 95 THR A N 1
ATOM 684 C CA . THR A 1 95 ? 4.078 -6.713 -28.822 1.00 88.19 95 THR A CA 1
ATOM 685 C C . THR A 1 95 ? 4.625 -5.708 -29.835 1.00 88.19 95 THR A C 1
ATOM 687 O O . THR A 1 95 ? 3.918 -5.281 -30.747 1.00 88.19 95 THR A O 1
ATOM 690 N N . GLY A 1 96 ? 5.892 -5.331 -29.667 1.00 86.81 96 GLY A N 1
ATOM 691 C CA . GLY A 1 96 ? 6.587 -4.455 -30.603 1.00 86.81 96 GLY A CA 1
ATOM 692 C C . GLY A 1 96 ? 6.734 -5.083 -31.990 1.00 86.81 96 GLY A C 1
ATOM 693 O O . GLY A 1 96 ? 6.721 -6.306 -32.144 1.00 86.81 96 GLY A O 1
ATOM 694 N N . VAL A 1 97 ? 6.876 -4.243 -33.011 1.00 91.50 97 VAL A N 1
ATOM 695 C CA . VAL A 1 97 ? 7.024 -4.698 -34.396 1.00 91.50 97 VAL A CA 1
ATOM 696 C C . VAL A 1 97 ? 8.471 -5.153 -34.615 1.00 91.50 97 VAL A C 1
ATOM 698 O O . VAL A 1 97 ? 9.394 -4.437 -34.206 1.00 91.50 97 VAL A O 1
ATOM 701 N N . PRO A 1 98 ? 8.705 -6.312 -35.263 1.00 87.75 98 PRO A N 1
ATOM 702 C CA . PRO A 1 98 ? 10.047 -6.742 -35.632 1.00 87.75 98 PRO A CA 1
ATOM 703 C C . PRO A 1 98 ? 10.790 -5.684 -36.450 1.00 87.75 98 PRO A C 1
ATOM 705 O O . PRO A 1 98 ? 10.203 -4.955 -37.249 1.00 87.75 98 PRO A O 1
ATOM 708 N N . GLY A 1 99 ? 12.101 -5.618 -36.246 1.00 89.12 99 GLY A N 1
ATOM 709 C CA . GLY A 1 99 ? 12.964 -4.719 -36.995 1.00 89.12 99 GLY A CA 1
ATOM 710 C C . GLY A 1 99 ? 13.065 -5.098 -38.471 1.00 89.12 99 GLY A C 1
ATOM 711 O O . GLY A 1 99 ? 12.831 -6.247 -38.851 1.00 89.12 99 GLY A O 1
ATOM 712 N N . LEU A 1 100 ? 13.428 -4.131 -39.313 1.00 90.56 100 LEU A N 1
ATOM 713 C CA . LEU A 1 100 ? 13.637 -4.390 -40.731 1.00 90.56 100 LEU A CA 1
ATOM 714 C C . LEU A 1 100 ? 14.923 -5.205 -40.936 1.00 90.56 100 LEU A C 1
ATOM 716 O O . LEU A 1 100 ? 15.930 -4.922 -40.276 1.00 90.56 100 LEU A O 1
ATOM 720 N N . PRO A 1 101 ? 14.922 -6.177 -41.867 1.00 85.75 101 PRO A N 1
ATOM 721 C CA . PRO A 1 101 ? 16.126 -6.905 -42.235 1.00 85.75 101 PRO A CA 1
ATOM 722 C C . PRO A 1 101 ? 17.259 -5.978 -42.682 1.00 85.75 101 PRO A C 1
ATOM 724 O O . PRO A 1 101 ? 17.039 -4.888 -43.217 1.00 85.75 101 PRO A O 1
ATOM 727 N N . GLY A 1 102 ? 18.484 -6.447 -42.462 1.00 89.19 102 GLY A N 1
ATOM 728 C CA . GLY A 1 102 ? 19.684 -5.804 -42.974 1.00 89.19 102 GLY A CA 1
ATOM 729 C C . GLY A 1 102 ? 19.698 -5.751 -44.499 1.00 89.19 102 GLY A C 1
ATOM 730 O O . GLY A 1 102 ? 19.043 -6.556 -45.158 1.00 89.19 102 GLY A O 1
ATOM 731 N N . ARG A 1 103 ? 20.444 -4.803 -45.071 1.00 90.38 103 ARG A N 1
ATOM 732 C CA . ARG A 1 103 ? 20.680 -4.789 -46.517 1.00 90.38 103 ARG A CA 1
ATOM 733 C C . ARG A 1 103 ? 21.803 -5.751 -46.850 1.00 90.38 103 ARG A C 1
ATOM 735 O O . ARG A 1 103 ? 22.792 -5.806 -46.118 1.00 90.38 103 ARG A O 1
ATOM 742 N N . ASP A 1 104 ? 21.670 -6.427 -47.980 1.00 87.31 104 ASP A N 1
ATOM 743 C CA . ASP A 1 104 ? 22.698 -7.334 -48.469 1.00 87.31 104 ASP A CA 1
ATOM 744 C C . ASP A 1 104 ? 24.026 -6.614 -48.723 1.00 87.31 104 ASP A C 1
ATOM 746 O O . ASP A 1 104 ? 24.095 -5.403 -48.975 1.00 87.31 104 ASP A O 1
ATOM 750 N N . GLY A 1 105 ? 25.095 -7.397 -48.616 1.00 87.19 105 GLY A N 1
ATOM 751 C CA . GLY A 1 105 ? 26.443 -6.963 -48.933 1.00 87.19 105 GLY A CA 1
ATOM 752 C C . GLY A 1 105 ? 26.608 -6.643 -50.414 1.00 87.19 105 GLY A C 1
ATOM 753 O O . GLY A 1 105 ? 25.862 -7.131 -51.258 1.00 87.19 105 GLY A O 1
ATOM 754 N N . LYS A 1 106 ? 27.606 -5.822 -50.741 1.00 89.44 106 LYS A N 1
ATOM 755 C CA . LYS A 1 106 ? 27.973 -5.585 -52.142 1.00 89.44 106 LYS A CA 1
ATOM 756 C C . LYS A 1 106 ? 28.950 -6.657 -52.593 1.00 89.44 106 LYS A C 1
ATOM 758 O O . LYS A 1 106 ? 29.905 -6.937 -51.868 1.00 89.44 106 LYS A O 1
ATOM 763 N N . ASP A 1 107 ? 28.757 -7.170 -53.800 1.00 85.94 107 ASP A N 1
ATOM 764 C CA . ASP A 1 107 ? 29.654 -8.161 -54.387 1.00 85.94 107 ASP A CA 1
ATOM 765 C C . ASP A 1 107 ? 31.103 -7.666 -54.481 1.00 85.94 107 ASP A C 1
ATOM 767 O O . ASP A 1 107 ? 31.393 -6.467 -54.577 1.00 85.94 107 ASP A O 1
ATOM 771 N N . GLY A 1 108 ? 32.023 -8.628 -54.437 1.00 82.81 108 GLY A N 1
ATOM 772 C CA . GLY A 1 108 ? 33.451 -8.390 -54.587 1.00 82.81 108 GLY A CA 1
ATOM 773 C C . GLY A 1 108 ? 33.821 -7.942 -55.998 1.00 82.81 108 GLY A C 1
ATOM 774 O O . GLY A 1 108 ? 33.193 -8.338 -56.979 1.00 82.81 108 GLY A O 1
ATOM 775 N N . ALA A 1 109 ? 34.868 -7.126 -56.116 1.00 85.06 109 ALA A N 1
ATOM 776 C CA . ALA A 1 109 ? 35.380 -6.746 -57.428 1.00 85.06 109 ALA A CA 1
ATOM 777 C C . ALA A 1 109 ? 36.073 -7.957 -58.085 1.00 85.06 109 ALA A C 1
ATOM 779 O O . ALA A 1 109 ? 36.871 -8.607 -57.404 1.00 85.06 109 ALA A O 1
ATOM 780 N N . PRO A 1 110 ? 35.841 -8.240 -59.381 1.00 80.50 110 PRO A N 1
ATOM 781 C CA . PRO A 1 110 ? 36.522 -9.324 -60.085 1.00 80.50 110 PRO A CA 1
ATOM 782 C C . PRO A 1 110 ? 38.052 -9.199 -60.031 1.00 80.50 110 PRO A C 1
ATOM 784 O O . PRO A 1 110 ? 38.595 -8.091 -60.008 1.00 80.50 110 PRO A O 1
ATOM 787 N N . GLY A 1 111 ? 38.743 -10.343 -60.030 1.00 77.25 111 GLY A N 1
ATOM 788 C CA . GLY A 1 111 ? 40.204 -10.395 -60.116 1.00 77.25 111 GLY A CA 1
ATOM 789 C C . GLY A 1 111 ? 40.715 -9.838 -61.443 1.00 77.25 111 GLY A C 1
ATOM 790 O O . GLY A 1 111 ? 40.032 -9.917 -62.465 1.00 77.25 111 GLY A O 1
ATOM 791 N N . GLN A 1 112 ? 41.916 -9.261 -61.431 1.00 75.06 112 GLN A N 1
ATOM 792 C CA . GLN A 1 112 ? 42.536 -8.695 -62.631 1.00 75.06 112 GLN A CA 1
ATOM 793 C C . GLN A 1 112 ? 43.667 -9.602 -63.105 1.00 75.06 112 GLN A C 1
ATOM 795 O O . GLN A 1 112 ? 44.668 -9.771 -62.408 1.00 75.06 112 GLN A O 1
ATOM 800 N N . THR A 1 113 ? 43.517 -10.175 -64.298 1.00 70.50 113 THR A N 1
ATOM 801 C CA . THR A 1 113 ? 44.540 -11.010 -64.938 1.00 70.50 113 THR A CA 1
ATOM 802 C C . THR A 1 113 ? 45.347 -10.173 -65.934 1.00 70.50 113 THR A C 1
ATOM 804 O O . THR A 1 113 ? 44.755 -9.624 -66.867 1.00 70.50 113 THR A O 1
ATOM 807 N N . PRO A 1 114 ? 46.677 -10.029 -65.770 1.00 67.69 114 PRO A N 1
ATOM 808 C CA . PRO A 1 114 ? 47.493 -9.330 -66.754 1.00 67.69 114 PRO A CA 1
ATOM 809 C C . PRO A 1 114 ? 47.637 -10.165 -68.043 1.00 67.69 114 PRO A C 1
ATOM 811 O O . PRO A 1 114 ? 47.603 -11.397 -67.986 1.00 67.69 114 PRO A O 1
ATOM 814 N N . PRO A 1 115 ? 47.819 -9.529 -69.216 1.00 68.00 115 PRO A N 1
ATOM 815 C CA . PRO A 1 115 ? 48.067 -10.248 -70.463 1.00 68.00 115 PRO A CA 1
ATOM 816 C C . PRO A 1 115 ? 49.402 -11.012 -70.406 1.00 68.00 115 PRO A C 1
ATOM 818 O O . PRO A 1 115 ? 50.441 -10.442 -70.076 1.00 68.00 115 PRO A O 1
ATOM 821 N N . CYS A 1 116 ? 49.373 -12.305 -70.750 1.00 61.66 116 CYS A N 1
ATOM 822 C CA . CYS A 1 116 ? 50.544 -13.184 -70.776 1.00 61.66 116 CYS A CA 1
ATOM 823 C C . CYS A 1 116 ? 51.587 -12.712 -71.795 1.00 61.66 116 CYS A C 1
ATOM 825 O O . CYS A 1 116 ? 51.470 -12.989 -72.989 1.00 61.66 116 CYS A O 1
ATOM 827 N N . LEU A 1 117 ? 52.647 -12.058 -71.329 1.00 58.53 117 LEU A N 1
ATOM 828 C CA . LEU A 1 117 ? 53.822 -11.780 -72.142 1.00 58.53 117 LEU A CA 1
ATOM 829 C C . LEU A 1 117 ? 54.923 -12.767 -71.741 1.00 58.53 117 LEU A C 1
ATOM 831 O O . LEU A 1 117 ? 55.561 -12.653 -70.702 1.00 58.53 117 LEU A O 1
ATOM 835 N N . THR A 1 118 ? 55.142 -13.752 -72.610 1.00 58.44 118 THR A N 1
ATOM 836 C CA . THR A 1 118 ? 56.329 -14.622 -72.728 1.00 58.44 118 THR A CA 1
ATOM 837 C C . THR A 1 118 ? 56.548 -15.820 -71.790 1.00 58.44 118 THR A C 1
ATOM 839 O O . THR A 1 118 ? 57.237 -16.733 -72.239 1.00 58.44 118 THR A O 1
ATOM 842 N N . THR A 1 119 ? 55.951 -15.952 -70.594 1.00 58.94 119 THR A N 1
ATOM 843 C CA . THR A 1 119 ? 56.056 -17.219 -69.818 1.00 58.94 119 THR A CA 1
ATOM 844 C C . THR A 1 119 ? 54.756 -17.621 -69.090 1.00 58.94 119 THR A C 1
ATOM 846 O O . THR A 1 119 ? 54.113 -16.757 -68.494 1.00 58.94 119 THR A O 1
ATOM 849 N N . PRO A 1 120 ? 54.355 -18.917 -69.075 1.00 60.56 120 PRO A N 1
ATOM 850 C CA . PRO A 1 120 ? 53.109 -19.376 -68.430 1.00 60.56 120 PRO A CA 1
ATOM 851 C C . PRO A 1 120 ? 53.033 -19.085 -66.925 1.00 60.56 120 PRO A C 1
ATOM 853 O O . PRO A 1 120 ? 51.949 -18.932 -66.369 1.00 60.56 120 PRO A O 1
ATOM 856 N N . GLN A 1 121 ? 54.190 -18.979 -66.265 1.00 61.84 121 GLN A N 1
ATOM 857 C CA . GLN A 1 121 ? 54.293 -18.759 -64.822 1.00 61.84 121 GLN A CA 1
ATOM 858 C C . GLN A 1 121 ? 53.980 -17.304 -64.405 1.00 61.84 121 GLN A C 1
ATOM 860 O O . GLN A 1 121 ? 53.779 -17.047 -63.223 1.00 61.84 121 GLN A O 1
ATOM 865 N N . GLN A 1 122 ? 53.936 -16.351 -65.349 1.00 57.88 122 GLN A N 1
ATOM 866 C CA . GLN A 1 122 ? 53.741 -14.912 -65.084 1.00 57.88 122 GLN A CA 1
ATOM 867 C C . GLN A 1 122 ? 52.310 -14.411 -65.361 1.00 57.88 122 GLN A C 1
ATOM 869 O O . GLN A 1 122 ? 52.064 -13.208 -65.365 1.00 57.88 122 GLN A O 1
ATOM 874 N N . CYS A 1 123 ? 51.357 -15.321 -65.574 1.00 61.53 123 CYS A N 1
ATOM 875 C CA . CYS A 1 123 ? 49.987 -14.993 -65.977 1.00 61.53 123 CYS A CA 1
ATOM 876 C C . CYS A 1 123 ? 48.945 -15.054 -64.853 1.00 61.53 123 CYS A C 1
ATOM 878 O O . CYS A 1 123 ? 47.751 -14.917 -65.115 1.00 61.53 123 CYS A O 1
ATOM 880 N N . VAL A 1 124 ? 49.356 -15.313 -63.610 1.00 69.75 124 VAL A N 1
ATOM 881 C CA . VAL A 1 124 ? 48.408 -15.422 -62.498 1.00 69.75 124 VAL A CA 1
ATOM 882 C C . VAL A 1 124 ? 47.991 -14.014 -62.075 1.00 69.75 124 VAL A C 1
ATOM 884 O O . VAL A 1 124 ? 48.807 -13.227 -61.598 1.00 69.75 124 VAL A O 1
ATOM 887 N N . GLY A 1 125 ? 46.722 -13.686 -62.320 1.00 68.62 125 GLY A N 1
ATOM 888 C CA . GLY A 1 125 ? 46.111 -12.428 -61.905 1.00 68.62 125 GLY A CA 1
ATOM 889 C C . GLY A 1 125 ? 45.985 -12.305 -60.394 1.00 68.62 125 GLY A C 1
ATOM 890 O O . GLY A 1 125 ? 45.998 -13.304 -59.680 1.00 68.62 125 GLY A O 1
ATOM 891 N N . ALA A 1 126 ? 45.835 -11.075 -59.911 1.00 76.56 126 ALA A N 1
ATOM 892 C CA . ALA A 1 126 ? 45.48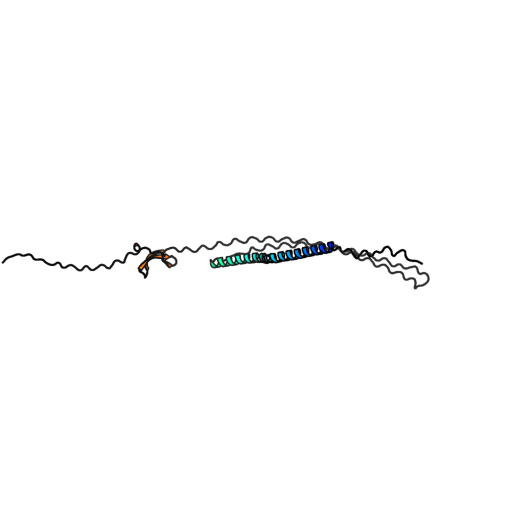1 -10.864 -58.515 1.00 76.56 126 ALA A CA 1
ATOM 893 C C . ALA A 1 126 ? 44.026 -11.294 -58.286 1.00 76.56 126 ALA A C 1
ATOM 895 O O . ALA A 1 126 ? 43.146 -10.946 -59.084 1.00 76.56 126 ALA A O 1
ATOM 896 N N . ASP A 1 127 ? 43.782 -12.013 -57.189 1.00 79.12 127 ASP A N 1
ATOM 897 C CA . ASP A 1 127 ? 42.436 -12.389 -56.766 1.00 79.12 127 ASP A CA 1
ATOM 898 C C . ASP A 1 127 ? 41.537 -11.154 -56.610 1.00 79.12 127 ASP A C 1
ATOM 900 O O . ASP A 1 127 ? 41.981 -10.053 -56.260 1.00 79.12 127 ASP A O 1
ATOM 904 N N . GLY A 1 128 ? 40.247 -11.346 -56.886 1.00 79.06 128 GLY A N 1
ATOM 905 C CA . GLY A 1 128 ? 39.236 -10.313 -56.698 1.00 79.06 128 GLY A CA 1
ATOM 906 C C . GLY A 1 128 ? 39.154 -9.855 -55.244 1.00 79.06 128 GLY A C 1
ATOM 907 O O . GLY A 1 128 ? 39.410 -10.622 -54.313 1.00 79.06 128 GLY A O 1
ATOM 908 N N . LYS A 1 129 ? 38.773 -8.593 -55.026 1.00 86.75 129 LYS A N 1
ATOM 909 C CA . LYS A 1 129 ? 38.553 -8.109 -53.658 1.00 86.75 129 LYS A CA 1
ATOM 910 C C . LYS A 1 129 ? 37.293 -8.772 -53.095 1.00 86.75 129 LYS A C 1
ATOM 912 O O . LYS A 1 129 ? 36.284 -8.761 -53.799 1.00 86.75 129 LYS A O 1
ATOM 917 N N . PRO A 1 130 ? 37.305 -9.273 -51.847 1.00 82.38 130 PRO A N 1
ATOM 918 C CA . PRO A 1 130 ? 36.097 -9.766 -51.194 1.00 82.38 130 PRO A CA 1
ATOM 919 C C . PRO A 1 130 ? 34.972 -8.723 -51.203 1.00 82.38 130 PRO A C 1
ATOM 921 O O . PRO A 1 130 ? 35.235 -7.516 -51.156 1.00 82.38 130 PRO A O 1
ATOM 924 N N . GLY A 1 131 ? 33.725 -9.195 -51.257 1.00 84.44 131 GLY A N 1
ATOM 925 C CA . GLY A 1 131 ? 32.545 -8.339 -51.136 1.00 84.44 131 GLY A CA 1
ATOM 926 C C . GLY A 1 131 ? 32.477 -7.624 -49.786 1.00 84.44 131 GLY A C 1
ATOM 927 O O . GLY A 1 131 ? 33.096 -8.039 -48.805 1.00 84.44 131 GLY A O 1
ATOM 928 N N . GLN A 1 132 ? 31.721 -6.529 -49.733 1.00 90.12 132 GLN A N 1
ATOM 929 C CA . GLN A 1 132 ? 31.434 -5.846 -48.472 1.00 90.12 132 GLN A CA 1
ATOM 930 C C . GLN A 1 132 ? 30.328 -6.587 -47.731 1.00 90.12 132 GLN A C 1
ATOM 932 O O . GLN A 1 132 ? 29.339 -6.978 -48.343 1.00 90.12 132 GLN A O 1
ATOM 937 N N . ASN A 1 133 ? 30.458 -6.714 -46.412 1.00 86.81 133 ASN A N 1
ATOM 938 C CA . ASN A 1 133 ? 29.395 -7.266 -45.578 1.00 86.81 133 ASN A CA 1
ATOM 939 C C . ASN A 1 133 ? 28.121 -6.412 -45.671 1.00 86.81 133 ASN A C 1
ATOM 941 O O . ASN A 1 133 ? 28.188 -5.187 -45.803 1.00 86.81 133 ASN A O 1
ATOM 945 N N . GLY A 1 134 ? 26.966 -7.071 -45.571 1.00 85.56 134 GLY A N 1
ATOM 946 C CA . GLY A 1 134 ? 25.673 -6.399 -45.470 1.00 85.56 134 GLY A CA 1
ATOM 947 C C . GLY A 1 134 ? 25.554 -5.539 -44.213 1.00 85.56 134 GLY A C 1
ATOM 948 O O . GLY A 1 134 ? 26.306 -5.702 -43.246 1.00 85.56 134 GLY A O 1
ATOM 949 N N . THR A 1 135 ? 24.601 -4.609 -44.213 1.00 90.88 135 THR A N 1
ATOM 950 C CA . THR A 1 135 ? 24.327 -3.799 -43.021 1.00 90.88 135 THR A CA 1
ATOM 951 C C . THR A 1 135 ? 23.494 -4.602 -42.027 1.00 90.88 135 THR A C 1
ATOM 953 O O . THR A 1 135 ? 22.593 -5.320 -42.453 1.00 90.88 135 THR A O 1
ATOM 956 N N . PRO A 1 136 ? 23.700 -4.450 -40.709 1.00 85.06 136 PRO A N 1
ATOM 957 C CA . PRO A 1 136 ? 22.786 -5.008 -39.718 1.00 85.06 136 PRO A CA 1
ATOM 958 C C . PRO A 1 136 ? 21.347 -4.511 -39.925 1.00 85.06 136 PRO A C 1
ATOM 960 O O . PRO A 1 136 ? 21.133 -3.392 -40.402 1.00 85.06 136 PRO A O 1
ATOM 963 N N . GLY A 1 137 ? 20.368 -5.343 -39.562 1.00 88.94 137 GLY A N 1
ATOM 964 C CA . GLY A 1 137 ? 18.963 -4.937 -39.518 1.00 88.94 137 GLY A CA 1
ATOM 965 C C . GLY A 1 137 ? 18.708 -3.877 -38.447 1.00 88.94 137 GLY A C 1
ATOM 966 O O . GLY A 1 137 ? 19.495 -3.720 -37.508 1.00 88.94 137 GLY A O 1
ATOM 967 N N . THR A 1 138 ? 17.606 -3.141 -38.577 1.00 91.56 138 THR A N 1
ATOM 968 C CA . THR A 1 138 ? 17.217 -2.185 -37.535 1.00 91.56 138 THR A CA 1
ATOM 969 C C . THR A 1 138 ? 16.686 -2.942 -36.319 1.00 91.56 138 THR A C 1
ATOM 971 O O . THR A 1 138 ? 16.057 -3.985 -36.487 1.00 91.56 138 THR A O 1
ATOM 974 N N . PRO A 1 139 ? 16.866 -2.438 -35.089 1.00 85.88 139 PRO A N 1
ATOM 975 C CA . PRO A 1 139 ? 16.150 -2.971 -33.936 1.00 85.88 139 PRO A CA 1
ATOM 976 C C . PRO A 1 139 ? 14.629 -2.883 -34.133 1.00 85.88 139 PRO A C 1
ATOM 978 O O . PRO A 1 139 ? 14.137 -1.974 -34.806 1.00 85.88 139 PRO A O 1
ATOM 981 N N . GLY A 1 140 ? 13.890 -3.830 -33.551 1.00 89.00 140 GLY A N 1
ATOM 982 C CA . GLY A 1 140 ? 12.429 -3.755 -33.485 1.00 89.00 140 GLY A CA 1
ATOM 983 C C . GLY A 1 140 ? 11.958 -2.633 -32.563 1.00 89.00 140 GLY A C 1
ATOM 984 O O . GLY A 1 140 ? 12.720 -2.137 -31.727 1.00 89.00 140 GLY A O 1
ATOM 985 N N . THR A 1 141 ? 10.696 -2.230 -32.702 1.00 91.25 141 THR A N 1
ATOM 986 C CA . THR A 1 141 ? 10.105 -1.259 -31.775 1.00 91.25 141 THR A CA 1
ATOM 987 C C . THR A 1 141 ? 9.829 -1.916 -30.426 1.00 91.25 141 THR A C 1
ATOM 989 O O . THR A 1 141 ? 9.591 -3.120 -30.339 1.00 91.25 141 THR A O 1
ATOM 992 N N . ALA A 1 142 ? 9.869 -1.132 -29.349 1.00 87.19 142 ALA A N 1
ATOM 993 C CA . ALA A 1 142 ? 9.419 -1.615 -28.051 1.00 87.19 142 ALA A CA 1
ATOM 994 C C . ALA A 1 142 ? 7.901 -1.857 -28.080 1.00 87.19 142 ALA A C 1
ATOM 996 O O . ALA A 1 142 ? 7.160 -1.109 -28.721 1.00 87.19 142 ALA A O 1
ATOM 997 N N . GLY A 1 143 ? 7.445 -2.896 -27.376 1.00 87.25 143 GLY A N 1
ATOM 998 C CA . GLY A 1 143 ? 6.016 -3.100 -27.144 1.00 87.25 143 GLY A CA 1
ATOM 999 C C . GLY A 1 143 ? 5.419 -1.961 -26.322 1.00 87.25 143 GLY A C 1
ATOM 1000 O O . GLY A 1 143 ? 6.129 -1.273 -25.582 1.00 87.25 143 GLY A O 1
ATOM 1001 N N . THR A 1 144 ? 4.111 -1.751 -26.442 1.00 89.81 144 THR A N 1
ATOM 1002 C CA . THR A 1 144 ? 3.435 -0.757 -25.606 1.00 89.81 144 THR A CA 1
ATOM 1003 C C . THR A 1 144 ? 3.320 -1.282 -24.174 1.00 89.81 144 THR A C 1
ATOM 1005 O O . THR A 1 144 ? 3.169 -2.490 -23.980 1.00 89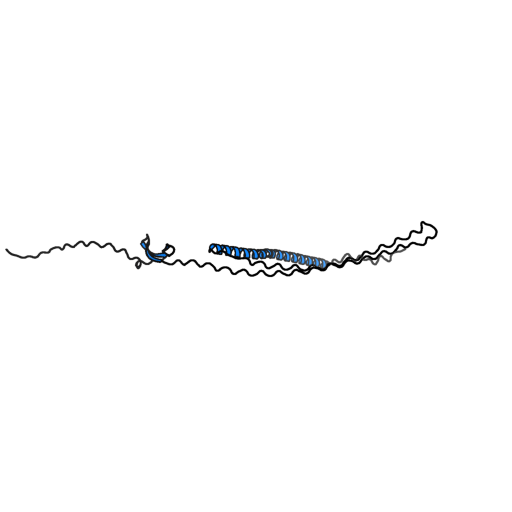.81 144 THR A O 1
ATOM 1008 N N . PRO A 1 145 ? 3.337 -0.411 -23.152 1.00 85.44 145 PRO A N 1
ATOM 1009 C CA . PRO A 1 145 ? 2.981 -0.817 -21.798 1.00 85.44 145 PRO A CA 1
ATOM 1010 C C . PRO A 1 145 ? 1.584 -1.450 -21.754 1.00 85.44 145 PRO A C 1
ATOM 1012 O O . PRO A 1 145 ? 0.701 -1.085 -22.535 1.00 85.44 145 PRO A O 1
ATOM 1015 N N . GLY A 1 146 ? 1.392 -2.404 -20.841 1.00 86.06 146 GLY A N 1
ATOM 1016 C CA . GLY A 1 146 ? 0.061 -2.925 -20.537 1.00 86.06 146 GLY A CA 1
ATOM 1017 C C . GLY A 1 146 ? -0.825 -1.856 -19.906 1.00 86.06 146 GLY A C 1
ATOM 1018 O O . GLY A 1 146 ? -0.336 -0.896 -19.306 1.00 86.06 146 GLY A O 1
ATOM 1019 N N . VAL A 1 147 ? -2.137 -2.026 -20.038 1.00 87.56 147 VAL A N 1
ATOM 1020 C CA . VAL A 1 147 ? -3.103 -1.152 -19.365 1.00 87.56 147 VAL A CA 1
ATOM 1021 C C . VAL A 1 147 ? -3.108 -1.503 -17.877 1.00 87.56 147 VAL A C 1
ATOM 1023 O O . VAL A 1 147 ? -2.971 -2.671 -17.518 1.00 87.56 147 VAL A O 1
ATOM 1026 N N . ALA A 1 148 ? -3.250 -0.508 -16.999 1.00 83.31 148 ALA A N 1
ATOM 1027 C CA . ALA A 1 148 ? -3.401 -0.763 -15.570 1.00 83.31 148 ALA A CA 1
ATOM 1028 C C . ALA A 1 148 ? -4.669 -1.591 -15.295 1.00 83.31 148 ALA A C 1
ATOM 1030 O O . ALA A 1 148 ? -5.686 -1.433 -15.973 1.00 83.31 148 ALA A O 1
ATOM 1031 N N . GLY A 1 149 ? -4.605 -2.476 -14.297 1.00 82.12 149 GLY A N 1
ATOM 1032 C CA . GLY A 1 149 ? -5.791 -3.188 -13.822 1.00 82.12 149 GLY A CA 1
ATOM 1033 C C . GLY A 1 149 ? -6.831 -2.225 -13.257 1.00 82.12 149 GLY A C 1
ATOM 1034 O O . GLY A 1 149 ? -6.497 -1.131 -12.796 1.00 82.12 149 GLY A O 1
ATOM 1035 N N . THR A 1 150 ? -8.099 -2.625 -13.288 1.00 83.56 150 THR A N 1
ATOM 1036 C CA . THR A 1 150 ? -9.152 -1.835 -12.642 1.00 83.56 150 THR A CA 1
ATOM 1037 C C . THR A 1 150 ? -8.977 -1.894 -11.123 1.00 83.56 150 THR A C 1
ATOM 1039 O O . THR A 1 150 ? -8.542 -2.930 -10.617 1.00 83.56 150 THR A O 1
ATOM 1042 N N . PRO A 1 151 ? -9.355 -0.850 -10.365 1.00 80.19 151 PRO A N 1
ATOM 1043 C CA . PRO A 1 151 ? -9.449 -0.951 -8.913 1.00 80.19 151 PRO A CA 1
ATOM 1044 C C . PRO A 1 151 ? -10.346 -2.121 -8.481 1.00 80.19 151 PRO A C 1
ATOM 1046 O O . PRO A 1 151 ? -11.283 -2.495 -9.194 1.00 80.19 151 PRO A O 1
ATOM 1049 N N . GLY A 1 152 ? -10.049 -2.711 -7.320 1.00 79.44 152 GLY A N 1
ATOM 1050 C CA . GLY A 1 152 ? -10.960 -3.663 -6.683 1.00 79.44 152 GLY A CA 1
ATOM 1051 C C . GLY A 1 152 ? -12.283 -2.983 -6.336 1.00 79.44 152 GLY A C 1
ATOM 1052 O O . GLY A 1 152 ? -12.314 -1.783 -6.070 1.00 79.44 152 GLY A O 1
ATOM 1053 N N . LYS A 1 153 ? -13.381 -3.740 -6.362 1.00 80.38 153 LYS A N 1
ATOM 1054 C CA . LYS A 1 153 ? -14.688 -3.222 -5.936 1.00 80.38 153 LYS A CA 1
ATOM 1055 C C . LYS A 1 153 ? -14.738 -3.098 -4.420 1.00 80.38 153 LYS A C 1
ATOM 1057 O O . LYS A 1 153 ? -14.153 -3.938 -3.745 1.00 80.38 153 LYS A O 1
ATOM 1062 N N . ASP A 1 154 ? -15.482 -2.130 -3.898 1.00 78.56 154 ASP A N 1
ATOM 1063 C CA . ASP A 1 154 ? -15.652 -1.983 -2.452 1.00 78.56 154 ASP A CA 1
ATOM 1064 C C . ASP A 1 154 ? -16.160 -3.283 -1.805 1.00 78.56 154 ASP A C 1
ATOM 1066 O O . ASP A 1 154 ? -16.909 -4.072 -2.404 1.00 78.56 154 ASP A O 1
ATOM 1070 N N . GLY A 1 155 ? -15.710 -3.523 -0.571 1.00 74.62 155 GLY A N 1
ATOM 1071 C CA . GLY A 1 155 ? -16.212 -4.620 0.251 1.00 74.62 155 GLY A CA 1
ATOM 1072 C C . GLY A 1 155 ? -17.709 -4.453 0.513 1.00 74.62 155 GLY A C 1
ATOM 1073 O O . GLY A 1 155 ? -18.221 -3.334 0.564 1.00 74.62 155 GLY A O 1
ATOM 1074 N N . ALA A 1 156 ? -18.427 -5.565 0.677 1.00 73.88 156 ALA A N 1
ATOM 1075 C CA . ALA A 1 156 ? -19.822 -5.490 1.093 1.00 73.88 156 ALA A CA 1
ATOM 1076 C C . ALA A 1 156 ? -19.917 -4.836 2.488 1.00 73.88 156 ALA A C 1
ATOM 1078 O O . ALA A 1 156 ? -19.029 -5.070 3.317 1.00 73.88 156 ALA A O 1
ATOM 1079 N N . PRO A 1 157 ? -20.973 -4.049 2.775 1.00 77.56 157 PRO A N 1
ATOM 1080 C CA . PRO A 1 157 ? -21.227 -3.572 4.127 1.00 77.56 157 PRO A CA 1
ATOM 1081 C C . PRO A 1 157 ? -21.246 -4.740 5.116 1.00 77.56 157 PRO A C 1
ATOM 1083 O O . PRO A 1 157 ? -21.779 -5.810 4.809 1.00 77.56 157 PRO A O 1
ATOM 1086 N N . GLY A 1 158 ? -20.671 -4.528 6.301 1.00 71.69 158 GLY A N 1
ATOM 1087 C CA . GLY A 1 158 ? -20.754 -5.502 7.383 1.00 71.69 158 GLY A CA 1
ATOM 1088 C C . GLY A 1 158 ? -22.213 -5.801 7.732 1.00 71.69 158 GLY A C 1
ATOM 1089 O O . GLY A 1 158 ? -23.086 -4.939 7.607 1.00 71.69 158 GLY A O 1
ATOM 1090 N N . THR A 1 159 ? -22.489 -7.027 8.167 1.00 69.56 159 THR A N 1
ATOM 1091 C CA . THR A 1 159 ? -23.814 -7.375 8.684 1.00 69.56 159 THR A CA 1
ATOM 1092 C C . THR A 1 159 ? -24.124 -6.534 9.925 1.00 69.56 159 THR A C 1
ATOM 1094 O O . THR A 1 159 ? -23.203 -6.274 10.707 1.00 69.56 159 THR A O 1
ATOM 1097 N N . PRO A 1 160 ? -25.389 -6.134 10.149 1.00 75.12 160 PRO A N 1
ATOM 1098 C CA . PRO A 1 160 ? -25.789 -5.526 11.411 1.00 75.12 160 PRO A CA 1
ATOM 1099 C C . PRO A 1 160 ? -25.317 -6.374 12.598 1.00 75.12 160 PRO A C 1
ATOM 1101 O O . PRO A 1 160 ? -25.324 -7.606 12.527 1.00 75.12 160 PRO A O 1
ATOM 1104 N N . GLY A 1 161 ? -24.879 -5.711 13.671 1.00 68.19 161 GLY A N 1
ATOM 1105 C CA . GLY A 1 161 ? -24.560 -6.394 14.921 1.00 68.19 161 GLY A CA 1
ATOM 1106 C C . GLY A 1 161 ? -25.788 -7.127 15.461 1.00 68.19 161 GLY A C 1
ATOM 1107 O O . GLY A 1 161 ? -26.920 -6.737 15.182 1.00 68.19 161 GLY A O 1
ATOM 1108 N N . SER A 1 162 ? -25.566 -8.192 16.227 1.00 65.56 162 SER A N 1
ATOM 1109 C CA . SER A 1 162 ? -26.647 -8.838 16.970 1.00 65.56 162 SER A CA 1
ATOM 1110 C C . SER A 1 162 ? -27.247 -7.868 17.984 1.00 65.56 162 SER A C 1
ATOM 1112 O O . SER A 1 162 ? -26.523 -7.040 18.546 1.00 65.56 162 SER A O 1
ATOM 1114 N N . ASP A 1 163 ? -28.536 -8.026 18.268 1.00 74.88 163 ASP A N 1
ATOM 1115 C CA . ASP A 1 163 ? -29.188 -7.290 19.345 1.00 74.88 163 ASP A CA 1
ATOM 1116 C C . ASP A 1 163 ? -28.430 -7.482 20.668 1.00 74.88 163 ASP A C 1
ATOM 1118 O O . ASP A 1 163 ? -27.870 -8.549 20.957 1.00 74.88 163 ASP A O 1
ATOM 1122 N N . GLY A 1 164 ? -28.377 -6.415 21.467 1.00 64.62 164 GLY A N 1
ATOM 1123 C CA . GLY A 1 164 ? -27.823 -6.479 22.813 1.00 64.62 164 GLY A CA 1
ATOM 1124 C C . GLY A 1 164 ? -28.621 -7.456 23.675 1.00 64.62 164 GLY A C 1
ATOM 1125 O O . GLY A 1 164 ? -29.820 -7.635 23.481 1.00 64.62 164 GLY A O 1
ATOM 1126 N N . LYS A 1 165 ? -27.961 -8.089 24.649 1.00 71.88 165 LYS A N 1
ATOM 1127 C CA . LYS A 1 165 ? -28.670 -8.900 25.646 1.00 71.88 165 LYS A CA 1
ATOM 1128 C C . LYS A 1 165 ? -29.611 -8.006 26.452 1.00 71.88 165 LYS A C 1
ATOM 1130 O O . LYS A 1 165 ? -29.240 -6.879 26.785 1.00 71.88 165 LYS A O 1
ATOM 1135 N N . ASP A 1 166 ? -30.776 -8.539 26.806 1.00 78.62 166 ASP A N 1
ATOM 1136 C CA . ASP A 1 166 ? -31.720 -7.852 27.683 1.00 78.62 166 ASP A CA 1
ATOM 1137 C C . ASP A 1 166 ? -31.047 -7.427 28.996 1.00 78.62 166 ASP A C 1
ATOM 1139 O O . ASP A 1 166 ? -30.212 -8.141 29.565 1.00 78.62 166 ASP A O 1
ATOM 1143 N N . GLY A 1 167 ? -31.410 -6.236 29.475 1.00 74.31 167 GLY A N 1
ATOM 1144 C CA . GLY A 1 167 ? -30.929 -5.717 30.750 1.00 74.31 167 GLY A CA 1
ATOM 1145 C C . GLY A 1 167 ? -31.433 -6.551 31.929 1.00 74.31 167 GLY A C 1
ATOM 1146 O O . GLY A 1 167 ? -32.550 -7.066 31.920 1.00 74.31 167 GLY A O 1
ATOM 1147 N N . VAL A 1 168 ? -30.617 -6.655 32.979 1.00 82.06 168 VAL A N 1
ATOM 1148 C CA . VAL A 1 168 ? -31.025 -7.303 34.229 1.00 82.06 168 VAL A CA 1
ATOM 1149 C C . VAL A 1 168 ? -31.818 -6.297 35.066 1.00 82.06 168 VAL A C 1
ATOM 1151 O O . VAL A 1 168 ? -31.281 -5.263 35.464 1.00 82.06 168 VAL A O 1
ATOM 1154 N N . SER A 1 169 ? -33.091 -6.590 35.332 1.00 81.44 169 SER A N 1
ATOM 1155 C CA . SER A 1 169 ? -33.986 -5.743 36.126 1.00 81.44 169 SER A CA 1
ATOM 1156 C C . SER A 1 169 ? -34.120 -6.259 37.557 1.00 81.44 169 SER A C 1
ATOM 1158 O O . SER A 1 169 ? -33.915 -7.443 37.825 1.00 81.44 169 SER A O 1
ATOM 1160 N N . VAL A 1 170 ? -34.461 -5.363 38.486 1.00 86.31 170 VAL A N 1
ATOM 1161 C CA . VAL A 1 170 ? -34.837 -5.743 39.854 1.00 86.31 170 VAL A CA 1
ATOM 1162 C C . VAL A 1 170 ? -36.243 -6.341 39.814 1.00 86.31 170 VAL A C 1
ATOM 1164 O O . VAL A 1 170 ? -37.177 -5.698 39.334 1.00 86.31 170 VAL A O 1
ATOM 1167 N N . THR A 1 171 ? -36.394 -7.572 40.295 1.00 88.88 171 THR A N 1
ATOM 1168 C CA . THR A 1 171 ? -37.673 -8.295 40.367 1.00 88.88 171 THR A CA 1
ATOM 1169 C C . THR A 1 171 ? -38.335 -8.142 41.729 1.00 88.88 171 THR A C 1
ATOM 1171 O O . THR A 1 171 ? -39.562 -8.088 41.814 1.00 88.88 171 THR A O 1
ATOM 1174 N N . ARG A 1 172 ? -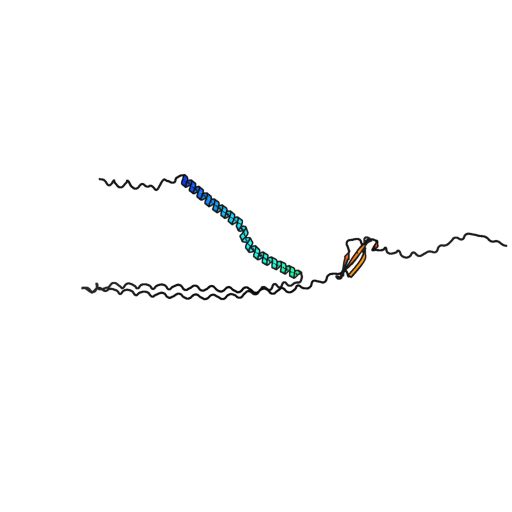37.538 -8.041 42.796 1.00 88.69 172 ARG A N 1
ATOM 1175 C CA . ARG A 1 172 ? -38.026 -7.832 44.158 1.00 88.69 172 ARG A CA 1
ATOM 1176 C C . ARG A 1 172 ? -37.004 -7.056 44.971 1.00 88.69 172 ARG A C 1
ATOM 1178 O O . ARG A 1 172 ? -35.825 -7.376 44.947 1.00 88.69 172 ARG A O 1
ATOM 1185 N N . GLN A 1 173 ? -37.480 -6.082 45.734 1.00 90.69 173 GLN A N 1
ATOM 1186 C CA . GLN A 1 173 ? -36.698 -5.398 46.757 1.00 90.69 173 GLN A CA 1
ATOM 1187 C C . GLN A 1 173 ? -37.295 -5.732 48.128 1.00 90.69 173 GLN A C 1
ATOM 1189 O O . GLN A 1 173 ? -38.513 -5.640 48.306 1.00 90.69 173 GLN A O 1
ATOM 1194 N N . TYR A 1 174 ? -36.468 -6.160 49.078 1.00 86.62 174 TYR A N 1
ATOM 1195 C CA . TYR A 1 174 ? -36.883 -6.451 50.451 1.00 86.62 174 TYR A CA 1
ATOM 1196 C C . TYR A 1 174 ? -35.798 -6.051 51.456 1.00 86.62 174 TYR A C 1
ATOM 1198 O O . TYR A 1 174 ? -34.642 -5.854 51.091 1.00 86.62 174 TYR A O 1
ATOM 1206 N N . PHE A 1 175 ? -36.183 -5.909 52.722 1.00 88.69 175 PHE A N 1
ATOM 1207 C CA . PHE A 1 175 ? -35.276 -5.560 53.815 1.00 88.69 175 PHE A CA 1
ATOM 1208 C C . PHE A 1 175 ? -35.111 -6.767 54.729 1.00 88.69 175 PHE A C 1
ATOM 1210 O O . PHE A 1 175 ? -36.109 -7.395 55.089 1.00 88.69 175 PHE A O 1
ATOM 1217 N N . ASP A 1 176 ? -33.873 -7.088 55.088 1.00 86.25 176 ASP A N 1
ATOM 1218 C CA . ASP A 1 176 ? -33.567 -8.166 56.030 1.00 86.25 176 ASP A CA 1
ATOM 1219 C C . ASP A 1 176 ? -32.349 -7.801 56.889 1.00 86.25 176 ASP A C 1
ATOM 1221 O O . ASP A 1 176 ? -31.583 -6.889 56.550 1.00 86.25 176 ASP A O 1
ATOM 1225 N N . ARG A 1 177 ? -32.195 -8.477 58.028 1.00 86.44 177 ARG A N 1
ATOM 1226 C CA . ARG A 1 177 ? -31.043 -8.305 58.919 1.00 86.44 177 ARG A CA 1
ATOM 1227 C C . ARG A 1 177 ? -29.941 -9.301 58.577 1.00 86.44 177 ARG A C 1
ATOM 1229 O O . ARG A 1 177 ? -30.215 -10.476 58.365 1.00 86.44 177 ARG A O 1
ATOM 1236 N N . ASP A 1 178 ? -28.694 -8.836 58.572 1.00 85.06 178 ASP A N 1
ATOM 1237 C CA . ASP A 1 178 ? -27.532 -9.725 58.492 1.00 85.06 178 ASP A CA 1
ATOM 1238 C C . ASP A 1 178 ? -27.256 -10.441 59.830 1.00 85.06 178 ASP A C 1
ATOM 1240 O O . ASP A 1 178 ? -27.878 -10.162 60.859 1.00 85.06 178 ASP A O 1
ATOM 1244 N N . ASP A 1 179 ? -26.274 -11.347 59.828 1.00 86.12 179 ASP A N 1
ATOM 1245 C CA . ASP A 1 179 ? -25.843 -12.089 61.023 1.00 86.12 179 ASP A CA 1
ATOM 1246 C C . ASP A 1 179 ? -25.319 -11.174 62.152 1.00 86.12 179 ASP A C 1
ATOM 1248 O O . ASP A 1 179 ? -25.264 -11.584 63.314 1.00 86.12 179 ASP A O 1
ATOM 1252 N N . ALA A 1 180 ? -24.940 -9.931 61.832 1.00 85.00 180 ALA A N 1
ATOM 1253 C CA . ALA A 1 180 ? -24.508 -8.914 62.790 1.00 85.00 180 ALA A CA 1
ATOM 1254 C C . ALA A 1 180 ? -25.672 -8.043 63.312 1.00 85.00 180 ALA A C 1
ATOM 1256 O O . ALA A 1 180 ? -25.467 -7.204 64.193 1.00 85.00 180 ALA A O 1
ATOM 1257 N N . GLY A 1 181 ? -26.895 -8.248 62.812 1.00 80.81 181 GLY A N 1
ATOM 1258 C CA . GLY A 1 181 ? -28.105 -7.524 63.197 1.00 80.81 181 GLY A CA 1
ATOM 1259 C C . GLY A 1 181 ? -28.320 -6.189 62.474 1.00 80.81 181 GLY A C 1
ATOM 1260 O O . GLY A 1 181 ? -29.255 -5.462 62.830 1.00 80.81 181 GLY A O 1
ATOM 1261 N N . ALA A 1 182 ? -27.503 -5.858 61.471 1.00 84.12 182 ALA A N 1
ATOM 1262 C CA . ALA A 1 182 ? -27.654 -4.656 60.656 1.00 84.12 182 ALA A CA 1
ATOM 1263 C C . ALA A 1 182 ? -28.718 -4.863 59.566 1.00 84.12 182 ALA A C 1
ATOM 1265 O O . ALA A 1 182 ? -28.760 -5.900 58.909 1.00 84.12 182 ALA A O 1
ATOM 1266 N N . CYS A 1 183 ? -29.598 -3.874 59.387 1.00 85.44 183 CYS A N 1
ATOM 1267 C CA . CYS A 1 183 ? -30.656 -3.905 58.376 1.00 85.44 183 CYS A CA 1
ATOM 1268 C C . CYS A 1 183 ? -30.112 -3.478 57.005 1.00 85.44 183 CYS A C 1
ATOM 1270 O O . CYS A 1 183 ? -29.625 -2.350 56.857 1.00 85.44 183 CYS A O 1
ATOM 1272 N N . HIS A 1 184 ? -30.253 -4.347 56.003 1.00 86.44 184 HIS A N 1
ATOM 1273 C CA . HIS A 1 184 ? -29.819 -4.096 54.627 1.00 86.44 184 HIS A CA 1
ATOM 1274 C C . HIS A 1 184 ? -30.974 -4.189 53.635 1.00 86.44 184 HIS A C 1
ATOM 1276 O O . HIS A 1 184 ? -31.982 -4.856 53.875 1.00 86.44 184 HIS A O 1
ATOM 1282 N N . THR A 1 185 ? -30.793 -3.545 52.484 1.00 88.06 185 THR A N 1
ATOM 1283 C CA . THR A 1 185 ? -31.687 -3.681 51.331 1.00 88.06 185 THR A CA 1
ATOM 1284 C C . THR A 1 185 ? -31.168 -4.779 50.408 1.00 88.06 185 THR A C 1
ATOM 1286 O O . THR A 1 185 ? -30.043 -4.700 49.912 1.00 88.06 185 THR A O 1
ATOM 1289 N N . TYR A 1 186 ? -32.005 -5.778 50.147 1.00 88.75 186 TYR A N 1
ATOM 1290 C CA . TYR A 1 186 ? -31.750 -6.876 49.224 1.00 88.75 186 TYR A CA 1
ATOM 1291 C C . TYR A 1 186 ? -32.570 -6.673 47.953 1.00 88.75 186 TYR A C 1
ATOM 1293 O O . TYR A 1 186 ? -33.788 -6.491 48.003 1.00 88.75 186 TYR A O 1
ATOM 1301 N N . ASN A 1 187 ? -31.896 -6.719 46.809 1.00 91.56 187 ASN A N 1
ATOM 1302 C CA . ASN A 1 187 ? -32.513 -6.639 45.493 1.00 91.56 187 ASN A CA 1
ATOM 1303 C C . ASN A 1 187 ? -32.318 -7.976 44.774 1.00 91.56 187 ASN A C 1
ATOM 1305 O O . ASN A 1 187 ? -31.188 -8.328 44.428 1.00 91.56 187 ASN A O 1
ATOM 1309 N N . ASP A 1 188 ? -33.407 -8.703 44.543 1.00 90.69 188 ASP A N 1
ATOM 1310 C CA . ASP A 1 188 ? -33.439 -9.857 43.650 1.00 90.69 188 ASP A CA 1
ATOM 1311 C C . ASP A 1 188 ? -33.505 -9.359 42.212 1.00 90.69 188 ASP A C 1
ATOM 1313 O O . ASP A 1 188 ? -34.282 -8.461 41.876 1.00 90.69 188 ASP A O 1
ATOM 1317 N N . PHE A 1 189 ? -32.683 -9.943 41.355 1.00 91.50 189 PHE A N 1
ATOM 1318 C CA . PHE A 1 189 ? -32.590 -9.580 39.953 1.00 91.50 189 PHE A CA 1
ATOM 1319 C C . PHE A 1 189 ? -33.179 -10.672 39.060 1.00 91.50 189 PHE A C 1
ATOM 1321 O O . PHE A 1 189 ? -33.265 -11.844 39.432 1.00 91.50 189 PHE A O 1
ATOM 1328 N N . SER A 1 190 ? -33.562 -10.296 37.840 1.00 87.56 190 SER A N 1
ATOM 1329 C CA . SER A 1 190 ? -34.101 -11.221 36.836 1.00 87.56 190 SER A CA 1
ATOM 1330 C C . SER A 1 190 ? -33.119 -12.323 36.412 1.00 87.56 190 SER A C 1
ATOM 1332 O O . SER A 1 190 ? -33.537 -13.315 35.821 1.00 87.56 190 SER A O 1
ATOM 1334 N N . ASP A 1 191 ? -31.832 -12.190 36.751 1.00 87.25 191 ASP A N 1
ATOM 1335 C CA . ASP A 1 191 ? -30.786 -13.200 36.552 1.00 87.25 191 ASP A CA 1
ATOM 1336 C C . ASP A 1 191 ? -30.686 -14.227 37.703 1.00 87.25 191 ASP A C 1
ATOM 1338 O O . ASP A 1 191 ? -29.797 -15.082 37.690 1.00 87.25 191 ASP A O 1
ATOM 1342 N N . GLY A 1 192 ? -31.579 -14.152 38.697 1.00 88.44 192 GLY A N 1
ATOM 1343 C CA . GLY A 1 192 ? -31.611 -15.044 39.860 1.00 88.44 192 GLY A CA 1
ATOM 1344 C C . GLY A 1 192 ? -30.564 -14.722 40.927 1.00 88.44 192 GLY A C 1
ATOM 1345 O O . GLY A 1 192 ? -30.405 -15.493 41.874 1.00 88.44 192 GLY A O 1
ATOM 1346 N N . ARG A 1 193 ? -29.829 -13.613 40.789 1.00 91.31 193 ARG A N 1
ATOM 1347 C CA . ARG A 1 193 ? -28.881 -13.148 41.805 1.00 91.31 193 ARG A CA 1
ATOM 1348 C C . ARG A 1 193 ? -29.550 -12.137 42.719 1.00 91.31 193 ARG A C 1
ATOM 1350 O O . ARG A 1 193 ? -30.312 -11.290 42.266 1.00 91.31 193 ARG A O 1
ATOM 1357 N N . THR A 1 194 ? -29.167 -12.162 43.985 1.00 90.75 194 THR A N 1
ATOM 1358 C CA . THR A 1 194 ? -29.520 -11.120 44.950 1.00 90.75 194 THR A CA 1
ATOM 1359 C C . THR A 1 194 ? -28.296 -10.244 45.193 1.00 90.75 194 THR A C 1
ATOM 1361 O O . THR A 1 194 ? -27.189 -10.762 45.369 1.00 90.75 194 THR A O 1
ATOM 1364 N N . ARG A 1 195 ? -28.458 -8.918 45.176 1.00 91.94 195 ARG A N 1
ATOM 1365 C CA . ARG A 1 195 ? -27.396 -7.971 45.564 1.00 91.94 195 ARG A CA 1
ATOM 1366 C C . ARG A 1 195 ? -27.849 -7.140 46.753 1.00 91.94 195 ARG A C 1
ATOM 1368 O O . ARG A 1 195 ? -29.017 -6.773 46.840 1.00 91.94 195 ARG A O 1
ATOM 1375 N N . VAL A 1 196 ? -26.900 -6.848 47.633 1.00 88.69 196 VAL A N 1
ATOM 1376 C CA . VAL A 1 196 ? -27.112 -6.058 48.846 1.00 88.69 196 VAL A CA 1
ATOM 1377 C C . VAL A 1 196 ? -26.579 -4.651 48.612 1.00 88.69 196 VAL A C 1
ATOM 1379 O O . VAL A 1 196 ? -25.438 -4.498 48.164 1.00 88.69 196 VAL A O 1
ATOM 1382 N N . ASP A 1 197 ? -27.393 -3.633 48.881 1.00 83.44 197 ASP A N 1
ATOM 1383 C CA . ASP A 1 197 ? -26.950 -2.241 48.786 1.00 83.44 197 ASP A CA 1
ATOM 1384 C C . ASP A 1 197 ? -25.960 -1.929 49.921 1.00 83.44 197 ASP A C 1
ATOM 1386 O O . ASP A 1 197 ? -26.174 -2.305 51.069 1.00 83.44 197 ASP A O 1
ATOM 1390 N N . GLN A 1 198 ? -24.863 -1.225 49.620 1.00 74.50 198 GLN A N 1
ATOM 1391 C CA . GLN A 1 198 ? -23.778 -0.954 50.585 1.00 74.50 198 GLN A CA 1
ATOM 1392 C C . GLN A 1 198 ? -24.165 0.007 51.732 1.00 74.50 198 GLN A C 1
ATOM 1394 O O . GLN A 1 198 ? -23.334 0.302 52.591 1.00 74.50 198 GLN A O 1
ATOM 1399 N N . GLY A 1 199 ? -25.395 0.526 51.745 1.00 68.44 199 GLY A N 1
ATOM 1400 C CA . GLY A 1 199 ? -25.902 1.418 52.784 1.00 68.44 199 GLY A CA 1
ATOM 1401 C C . GLY A 1 199 ? -26.871 0.698 53.717 1.00 68.44 199 GLY A C 1
ATOM 1402 O O . GLY A 1 199 ? -27.791 0.031 53.251 1.00 68.44 199 GLY A O 1
ATOM 1403 N N . ALA A 1 200 ? -26.704 0.882 55.030 1.00 66.31 200 ALA A N 1
ATOM 1404 C CA . ALA A 1 200 ? -27.694 0.431 56.004 1.00 66.31 200 ALA A CA 1
ATOM 1405 C C . ALA A 1 200 ? -29.043 1.108 55.709 1.00 66.31 200 ALA A C 1
ATOM 1407 O O . ALA A 1 200 ? -29.115 2.336 55.623 1.00 66.31 200 ALA A O 1
ATOM 1408 N N . ALA A 1 201 ? -30.115 0.324 55.591 1.00 65.50 201 ALA A N 1
ATOM 1409 C CA . ALA A 1 201 ? -31.454 0.820 55.248 1.00 65.50 201 ALA A CA 1
ATOM 1410 C C . ALA A 1 201 ? -32.104 1.664 56.372 1.00 65.50 201 ALA A C 1
ATOM 1412 O O . ALA A 1 201 ? -33.206 2.189 56.213 1.00 65.50 201 ALA A O 1
ATOM 1413 N N . GLY A 1 202 ? -31.403 1.824 57.500 1.00 62.53 202 GLY A N 1
ATOM 1414 C CA . GLY A 1 202 ? -31.890 2.451 58.723 1.00 62.53 202 GLY A CA 1
ATOM 1415 C C . GLY A 1 202 ? -32.809 1.515 59.513 1.00 62.53 202 GLY A C 1
ATOM 1416 O O . GLY A 1 202 ? -33.554 0.719 58.947 1.00 62.53 202 GLY A O 1
ATOM 1417 N N . ASP A 1 203 ? -32.795 1.624 60.843 1.00 63.28 203 ASP A N 1
ATOM 1418 C CA . ASP A 1 203 ? -33.575 0.744 61.735 1.00 63.28 203 ASP A CA 1
ATOM 1419 C C . ASP A 1 203 ? -35.098 0.847 61.533 1.00 63.28 203 ASP A C 1
ATOM 1421 O O . ASP A 1 203 ? -35.849 -0.033 61.944 1.00 63.28 203 ASP A O 1
ATOM 1425 N N . ALA A 1 204 ? -35.571 1.905 60.868 1.00 65.12 204 ALA A N 1
ATOM 1426 C CA . ALA A 1 204 ? -36.978 2.077 60.516 1.00 65.12 204 ALA A CA 1
ATOM 1427 C C . ALA A 1 204 ? -37.448 1.134 59.389 1.00 65.12 204 ALA A C 1
ATOM 1429 O O . ALA A 1 204 ? -38.646 0.872 59.289 1.00 65.12 204 ALA A O 1
ATOM 1430 N N . ALA A 1 205 ? -36.535 0.625 58.552 1.00 70.06 205 ALA A N 1
ATOM 1431 C CA . ALA A 1 205 ? -36.865 -0.282 57.450 1.00 70.06 205 ALA A CA 1
ATOM 1432 C C . ALA A 1 205 ? -37.033 -1.746 57.905 1.00 70.06 205 ALA A C 1
ATOM 1434 O O . ALA A 1 205 ? -37.765 -2.502 57.269 1.00 70.06 205 ALA A O 1
ATOM 1435 N N . CYS A 1 206 ? -36.418 -2.127 59.032 1.00 74.56 206 CYS A N 1
ATOM 1436 C CA . CYS A 1 206 ? -36.553 -3.448 59.652 1.00 74.56 206 CYS A CA 1
ATOM 1437 C C . CYS A 1 206 ? -37.222 -3.323 61.035 1.00 74.56 206 CYS A C 1
ATOM 1439 O O . CYS A 1 206 ? -36.513 -3.214 62.041 1.00 74.56 206 CYS A O 1
ATOM 1441 N N . PRO A 1 207 ? -38.567 -3.334 61.133 1.00 66.25 207 PRO A N 1
ATOM 1442 C CA . PRO A 1 207 ? -39.235 -3.238 62.425 1.00 66.25 207 PRO A CA 1
ATOM 1443 C C . PRO A 1 207 ? -38.851 -4.426 63.325 1.00 66.25 207 PRO A C 1
ATOM 1445 O O . PRO A 1 207 ? -38.738 -5.555 62.840 1.00 66.25 207 PRO A O 1
ATOM 1448 N N . PRO A 1 208 ? -38.659 -4.208 64.640 1.00 62.06 208 PRO A N 1
ATOM 1449 C CA . PRO A 1 208 ? -38.330 -5.288 65.557 1.00 62.06 208 PRO A CA 1
ATOM 1450 C C . PRO A 1 208 ? -39.466 -6.311 65.571 1.00 62.06 208 PRO A C 1
ATOM 1452 O O . PRO A 1 208 ? -40.641 -5.947 65.678 1.00 62.06 208 PRO A O 1
ATOM 1455 N N . SER A 1 209 ? -39.113 -7.596 65.487 1.00 58.34 209 SER A N 1
ATOM 1456 C CA . SER A 1 209 ? -40.050 -8.697 65.701 1.00 58.34 209 SER A CA 1
ATOM 1457 C C . SER A 1 209 ? -40.771 -8.464 67.027 1.00 58.34 209 SER A C 1
ATOM 1459 O O . SER A 1 209 ? -40.127 -8.414 68.078 1.00 58.34 209 SER A O 1
ATOM 1461 N N . SER A 1 210 ? -42.086 -8.252 66.980 1.00 53.47 210 SER A N 1
ATOM 1462 C CA . SER A 1 210 ? -42.883 -8.000 68.179 1.00 53.47 210 SER A CA 1
ATOM 1463 C C . SER A 1 210 ? -42.682 -9.153 69.171 1.00 53.47 210 SER A C 1
ATOM 1465 O O . SER A 1 210 ? -42.694 -10.311 68.744 1.00 53.47 210 SER A O 1
ATOM 1467 N N . PRO A 1 211 ? -42.480 -8.886 70.474 1.00 52.62 211 PRO A N 1
ATOM 1468 C CA . PRO A 1 211 ? -42.408 -9.963 71.451 1.00 52.62 211 PRO A CA 1
ATOM 1469 C C . PRO A 1 211 ? -43.744 -10.731 71.470 1.00 52.62 211 PRO A C 1
ATOM 1471 O O . PRO A 1 211 ? -44.796 -10.120 71.250 1.00 52.62 211 PRO A O 1
ATOM 1474 N N . PRO A 1 212 ? -43.727 -12.057 71.705 1.00 48.84 212 PRO A N 1
ATOM 1475 C CA . PRO A 1 212 ? -44.952 -12.847 71.777 1.00 48.84 212 PRO A CA 1
ATOM 1476 C C . PRO A 1 212 ? -45.879 -12.293 72.873 1.00 48.84 212 PRO A C 1
ATOM 1478 O O . PRO A 1 212 ? -45.384 -11.775 73.879 1.00 48.84 212 PRO A O 1
ATOM 1481 N N . PRO A 1 213 ? -47.213 -12.369 72.700 1.00 46.12 213 PRO A N 1
ATOM 1482 C CA . PRO A 1 213 ? -48.154 -11.775 73.640 1.00 46.12 213 PRO A CA 1
ATOM 1483 C C . PRO A 1 213 ? -47.993 -12.401 75.030 1.00 46.12 213 PRO A C 1
ATOM 1485 O O . PRO A 1 213 ? -48.110 -13.613 75.199 1.00 46.12 213 PRO A O 1
ATOM 1488 N N . THR A 1 214 ? -47.716 -11.558 76.023 1.00 47.91 214 THR A N 1
ATOM 1489 C CA . THR A 1 214 ? -47.556 -11.948 77.424 1.00 47.91 214 THR A CA 1
ATOM 1490 C C . THR A 1 214 ? -48.895 -12.431 77.989 1.00 47.91 214 THR A C 1
ATOM 1492 O O . THR A 1 214 ? -49.865 -11.669 78.024 1.00 47.91 214 THR A O 1
ATOM 1495 N N . GLU A 1 215 ? -48.963 -13.686 78.443 1.00 44.19 215 GLU A N 1
ATOM 1496 C CA . GLU A 1 215 ? -50.121 -14.215 79.173 1.00 44.19 215 GLU A CA 1
ATOM 1497 C C . GLU A 1 215 ? -50.425 -13.339 80.398 1.00 44.19 215 GLU A C 1
ATOM 1499 O O . GLU A 1 215 ? -49.562 -13.050 81.228 1.00 44.19 215 GLU A O 1
ATOM 1504 N N . THR A 1 216 ? -51.671 -12.875 80.492 1.00 42.56 216 THR A N 1
ATOM 1505 C CA . THR A 1 216 ? -52.147 -12.018 81.580 1.00 42.56 216 THR A CA 1
ATOM 1506 C C . THR A 1 216 ? -52.569 -12.885 82.764 1.00 42.56 216 THR A C 1
ATOM 1508 O O . THR A 1 216 ? -53.643 -13.483 82.750 1.00 42.56 216 THR A O 1
ATOM 1511 N N . THR A 1 217 ? -51.745 -12.949 83.808 1.00 46.12 217 THR A N 1
ATOM 1512 C CA . THR A 1 217 ? -52.121 -13.562 85.093 1.00 46.12 217 THR A CA 1
ATOM 1513 C C . THR A 1 217 ? -53.106 -12.643 85.839 1.00 46.12 217 THR A C 1
ATOM 1515 O O . THR A 1 217 ? -52.799 -11.460 86.012 1.00 46.12 217 THR A O 1
ATOM 1518 N N . PRO A 1 218 ? -54.283 -13.117 86.297 1.00 47.56 218 PRO A N 1
ATOM 1519 C CA . PRO A 1 218 ? -55.274 -12.256 86.941 1.00 47.56 218 PRO A CA 1
ATOM 1520 C C . PRO A 1 218 ? -54.876 -11.884 88.379 1.00 47.56 218 PRO A C 1
ATOM 1522 O O . PRO A 1 218 ? -54.402 -12.712 89.156 1.00 47.56 218 PRO A O 1
ATOM 1525 N N . ALA A 1 219 ? -55.101 -10.616 88.731 1.00 42.47 219 ALA A N 1
ATOM 1526 C CA . ALA A 1 219 ? -54.815 -10.035 90.038 1.00 42.47 219 ALA A CA 1
ATOM 1527 C C . ALA A 1 219 ? -55.825 -10.487 91.111 1.00 42.47 219 ALA A C 1
ATOM 1529 O O . ALA A 1 219 ? -57.035 -10.351 90.935 1.00 42.47 219 ALA A O 1
ATOM 1530 N N . VAL A 1 220 ? -55.327 -10.964 92.255 1.00 47.31 220 VAL A N 1
ATOM 1531 C CA . VAL A 1 220 ? -56.128 -11.212 93.465 1.00 47.31 220 VAL A CA 1
ATOM 1532 C C . VAL A 1 220 ? -56.127 -9.940 94.322 1.00 47.31 220 VAL A C 1
ATOM 1534 O O . VAL A 1 220 ? -55.076 -9.487 94.771 1.00 47.31 220 VAL A O 1
ATOM 1537 N N . LEU A 1 221 ? -57.309 -9.351 94.531 1.00 44.66 221 LEU A N 1
ATOM 1538 C CA . LEU A 1 221 ? -57.544 -8.190 95.402 1.00 44.66 221 LEU A CA 1
ATOM 1539 C C . LEU A 1 221 ? -57.625 -8.610 96.886 1.00 44.66 221 LEU A C 1
ATOM 1541 O O . LEU A 1 221 ? -58.239 -9.638 97.179 1.00 44.66 221 LEU A O 1
ATOM 1545 N N . PRO A 1 222 ? -57.089 -7.824 97.841 1.00 49.34 222 PRO A N 1
ATOM 1546 C CA . PRO A 1 222 ? -57.252 -8.098 99.266 1.00 49.34 222 PRO A CA 1
ATOM 1547 C C . PRO A 1 222 ? -58.579 -7.534 99.805 1.00 49.34 222 PRO A C 1
ATOM 1549 O O . PRO A 1 222 ? -58.904 -6.362 99.615 1.00 49.34 222 PRO A O 1
ATOM 1552 N N . SER A 1 223 ? -59.338 -8.369 100.518 1.00 43.12 223 SER A N 1
ATOM 1553 C CA . SER A 1 223 ? -60.598 -7.996 101.175 1.00 43.12 223 SER A CA 1
ATOM 1554 C C . SER A 1 223 ? -60.347 -7.249 102.488 1.00 43.12 223 SER A C 1
ATOM 1556 O O . SER A 1 223 ? -59.809 -7.818 103.437 1.00 43.12 223 SER A O 1
ATOM 1558 N N . ALA A 1 224 ? -60.787 -5.991 102.566 1.00 46.31 224 ALA A N 1
ATOM 1559 C CA . ALA A 1 224 ? -60.866 -5.228 103.809 1.00 46.31 224 ALA A CA 1
ATOM 1560 C C . ALA A 1 224 ? -62.285 -5.273 104.412 1.00 46.31 224 ALA A C 1
ATOM 1562 O O . ALA A 1 224 ? -63.296 -5.228 103.716 1.00 46.31 224 ALA A O 1
ATOM 1563 N N . LEU A 1 225 ? -62.302 -5.369 105.741 1.00 50.75 225 LEU A N 1
ATOM 1564 C CA . LEU A 1 225 ? -63.418 -5.456 106.687 1.00 50.75 225 LEU A CA 1
ATOM 1565 C C . LEU A 1 225 ? -64.488 -4.355 106.540 1.00 50.75 225 LEU A C 1
ATOM 1567 O O . LEU A 1 225 ? -64.124 -3.201 106.349 1.00 50.75 225 LEU A O 1
ATOM 1571 N N . THR A 1 226 ? -65.770 -4.670 106.811 1.00 45.75 226 THR A N 1
ATOM 1572 C CA . THR A 1 226 ? -66.689 -3.854 107.652 1.00 45.75 226 THR A CA 1
ATOM 1573 C C . THR A 1 226 ? -67.954 -4.637 108.086 1.00 45.75 226 THR A C 1
ATOM 1575 O O . THR A 1 226 ? -68.792 -5.008 107.275 1.00 45.75 226 THR A O 1
ATOM 1578 N N . ASN A 1 227 ? -68.060 -4.829 109.408 1.00 48.06 227 ASN A N 1
ATOM 1579 C CA . ASN A 1 227 ? -69.205 -4.983 110.332 1.00 48.06 227 ASN A CA 1
ATOM 1580 C C . ASN A 1 227 ? -70.685 -4.988 109.861 1.00 48.06 227 ASN A C 1
ATOM 1582 O O . ASN A 1 227 ? -71.131 -4.041 109.218 1.00 48.06 227 ASN A O 1
ATOM 1586 N N . ARG A 1 228 ? -71.487 -5.903 110.456 1.00 49.28 228 ARG A N 1
ATOM 1587 C CA . ARG A 1 228 ? -72.853 -5.723 111.053 1.00 49.28 228 ARG A CA 1
ATOM 1588 C C . ARG A 1 228 ? -73.292 -7.059 111.712 1.00 49.28 228 ARG A C 1
ATOM 1590 O O . ARG A 1 228 ? -73.323 -8.057 111.015 1.00 49.28 228 ARG A O 1
ATOM 1597 N N . ARG A 1 229 ? -73.393 -7.202 113.045 1.00 52.06 229 ARG A N 1
ATOM 1598 C CA . ARG A 1 229 ? -74.458 -6.830 114.022 1.00 52.06 229 ARG A CA 1
ATOM 1599 C C . ARG A 1 229 ? -75.672 -7.803 114.055 1.00 52.06 229 ARG A C 1
ATOM 1601 O O . ARG A 1 229 ? -76.333 -7.932 113.033 1.00 52.06 229 ARG A O 1
ATOM 1608 N N . ARG A 1 230 ? -76.023 -8.254 115.283 1.00 48.28 230 ARG A N 1
ATOM 1609 C CA . ARG A 1 230 ? -77.187 -9.063 115.763 1.00 48.28 230 ARG A CA 1
ATOM 1610 C C . ARG A 1 230 ? -77.031 -10.576 115.553 1.00 48.28 230 ARG A C 1
ATOM 1612 O O . ARG A 1 230 ? -76.607 -10.965 114.478 1.00 48.28 230 ARG A O 1
ATOM 1619 N N . GLU A 1 231 ? -77.313 -11.469 116.496 1.00 49.44 231 GLU A N 1
ATOM 1620 C CA . GLU A 1 231 ? -77.954 -11.464 117.827 1.00 49.44 231 GLU A CA 1
ATOM 1621 C C . GLU A 1 231 ? -77.328 -12.594 118.661 1.00 49.44 231 GLU A C 1
ATOM 1623 O O . GLU A 1 231 ? -76.876 -13.582 118.037 1.00 49.44 231 GLU A O 1
#